Protein AF-A0A968MUR9-F1 (afdb_monomer)

Sequence (187 aa):
MKRVSLNRVNDVLLFFILFTILLYFGRGILTLFVFSGFLAMLMTPVSNKLEGWGLKRIPSTLLSVLLIIIILSLVMMLISIQIATLLEDLPNIQNRLEEFFTGIQAWIENLFGFSPEQQIIALKEQAKNTITSAGTYLTNMVKGLVTFIASFAMVLVLTFLFILHREKYENFLFCFIRTRNEKKPNW

pLDDT: mean 82.26, std 11.88, range [46.44, 95.06]

Nearest PDB structures (foldseek):
  6h2d-assembly1_P  TM=3.949E-01  e=2.364E+00  Aeromonas hydrophila subsp. hydrophila AL09-71
  6h2d-assembly1_S  TM=2.978E-01  e=2.364E+00  Aeromonas hydrophila subsp. hydrophila AL09-71
  5nnv-assembly4_D  TM=2.109E-01  e=9.296E+00  Bacillus subtilis subsp. subtilis str. 168

Mean predicted aligned error: 10.92 Å

Secondary structure (DSSP, 8-state):
-----HHHHHHHHHHHHHHHHHHHHHHHHHHHHHHHHHHHHHHHHHHHHHHTTT--HHHHHHHHHHHHHHHHHHHHHHHHHHHHHHHHHHHHHHHHHHHHHHHHHHHHHHHHSS--HHHHHHHHHHHHHHHHHHHHHHHHHHHHHHHHHHHHHHHHHHHHHHHHTHHHHHHHHHHHHHTTS------

Radius of gyration: 30.92 Å; Cα contacts (8 Å, |Δi|>4): 70; chains: 1; bounding box: 88×25×88 Å

Foldseek 3Di:
DPPDPVVVVVVVVVVVVVVVVVCVVCVLVVVLLVLLLVVLVVLLVQLVVQVVVVDDSLVSLVVSLVVVVVVVVVVLVVVVVVLVVVLVCLVVVLVVVVVVLVVVQVVCCVVPVDGPPPVSVVVNVVVVVVSVVVNVVSVVVVVVSVVVVVSVVSSSVSNSVCSVCVVVVVVVVCVVVVVVPPPDDDD

Structure (mmCIF, N/CA/C/O backbone):
data_AF-A0A968MUR9-F1
#
_entry.id   AF-A0A968MUR9-F1
#
loop_
_atom_site.group_PDB
_atom_site.id
_atom_site.type_symbol
_atom_site.label_atom_id
_atom_site.label_alt_id
_atom_site.label_comp_id
_atom_site.label_asym_id
_atom_site.label_entity_id
_atom_site.label_seq_id
_atom_site.pdbx_PDB_ins_code
_atom_site.Cartn_x
_atom_site.Cartn_y
_atom_site.Cartn_z
_atom_site.occupancy
_atom_site.B_iso_or_equiv
_atom_site.auth_seq_id
_atom_site.auth_comp_id
_atom_site.auth_asym_id
_atom_site.auth_atom_id
_atom_site.pdbx_PDB_model_num
ATOM 1 N N . MET A 1 1 ? -61.424 -3.023 1.129 1.00 46.44 1 MET A N 1
ATOM 2 C CA . MET A 1 1 ? -60.047 -3.064 0.581 1.00 46.44 1 MET A CA 1
ATOM 3 C C . MET A 1 1 ? -59.443 -1.664 0.676 1.00 46.44 1 MET A C 1
ATOM 5 O O . MET A 1 1 ? -59.927 -0.764 0.000 1.00 46.44 1 MET A O 1
ATOM 9 N N . LYS A 1 2 ? -58.480 -1.430 1.584 1.00 52.41 2 LYS A N 1
ATOM 10 C CA . LYS A 1 2 ? -57.821 -0.117 1.739 1.00 52.41 2 LYS A CA 1
ATOM 11 C C . LYS A 1 2 ? -56.997 0.156 0.478 1.00 52.41 2 LYS A C 1
ATOM 13 O O . LYS A 1 2 ? -56.001 -0.524 0.257 1.00 52.41 2 LYS A O 1
ATOM 18 N N . ARG A 1 3 ? -57.428 1.109 -0.356 1.00 56.06 3 ARG A N 1
ATOM 19 C CA . ARG A 1 3 ? -56.668 1.530 -1.540 1.00 56.06 3 ARG A CA 1
ATOM 20 C C . ARG A 1 3 ? -55.354 2.122 -1.046 1.00 56.06 3 ARG A C 1
ATOM 22 O O . ARG A 1 3 ? -55.358 3.133 -0.346 1.00 56.06 3 ARG A O 1
ATOM 29 N N . VAL A 1 4 ? -54.248 1.451 -1.337 1.00 64.94 4 VAL A N 1
ATOM 30 C CA . VAL A 1 4 ? -52.921 1.994 -1.061 1.00 64.94 4 VAL A CA 1
ATOM 31 C C . VAL A 1 4 ? -52.804 3.262 -1.905 1.00 64.94 4 VAL A C 1
ATOM 33 O O . VAL A 1 4 ? -52.908 3.206 -3.127 1.00 64.94 4 VAL A O 1
ATOM 36 N N . SER A 1 5 ? -52.709 4.422 -1.256 1.00 72.12 5 SER A N 1
ATOM 37 C CA . SER A 1 5 ? -52.553 5.707 -1.941 1.00 72.12 5 SER A CA 1
ATOM 38 C C . SER A 1 5 ? -51.261 5.668 -2.757 1.00 72.12 5 SER A C 1
ATOM 40 O O . SER A 1 5 ? -50.213 5.402 -2.164 1.00 72.12 5 SER A O 1
ATOM 42 N N . LEU A 1 6 ? -51.325 5.940 -4.068 1.00 74.44 6 LEU A N 1
ATOM 43 C CA . LEU A 1 6 ? -50.164 5.900 -4.974 1.00 74.44 6 LEU A CA 1
ATOM 44 C C . LEU A 1 6 ? -48.947 6.654 -4.413 1.00 74.44 6 LEU A C 1
ATOM 46 O O . LEU A 1 6 ? -47.825 6.176 -4.548 1.00 74.44 6 LEU A O 1
ATOM 50 N N . ASN A 1 7 ? -49.173 7.755 -3.693 1.00 82.69 7 ASN A N 1
ATOM 51 C CA . ASN A 1 7 ? -48.112 8.548 -3.071 1.00 82.69 7 ASN A CA 1
ATOM 52 C C . ASN A 1 7 ? -47.287 7.741 -2.055 1.00 82.69 7 ASN A C 1
ATOM 54 O O . ASN A 1 7 ? -46.070 7.787 -2.104 1.00 82.69 7 ASN A O 1
ATOM 58 N N . ARG A 1 8 ? -47.915 6.903 -1.214 1.00 81.38 8 ARG A N 1
ATOM 59 C CA . ARG A 1 8 ? -47.178 6.054 -0.254 1.00 81.38 8 ARG A CA 1
ATOM 60 C C . ARG A 1 8 ? -46.327 4.997 -0.945 1.00 81.38 8 ARG A C 1
ATOM 62 O O . ARG A 1 8 ? -45.263 4.658 -0.444 1.00 81.38 8 ARG A O 1
ATOM 69 N N . VAL A 1 9 ? -46.806 4.446 -2.062 1.00 86.19 9 VAL A N 1
ATOM 70 C CA . VAL A 1 9 ? -46.023 3.473 -2.839 1.00 86.19 9 VAL A CA 1
ATOM 71 C C . VAL A 1 9 ? -44.822 4.172 -3.465 1.00 86.19 9 VAL A C 1
ATOM 73 O O . VAL A 1 9 ? -43.715 3.652 -3.377 1.00 86.19 9 VAL A O 1
ATOM 76 N N . ASN A 1 10 ? -45.030 5.366 -4.024 1.00 89.62 10 ASN A N 1
ATOM 77 C CA . ASN A 1 10 ? -43.962 6.176 -4.596 1.00 89.62 10 ASN A CA 1
ATOM 78 C C . ASN A 1 10 ? -42.918 6.585 -3.545 1.00 89.62 10 ASN A C 1
ATOM 80 O O . ASN A 1 10 ? -41.730 6.440 -3.800 1.00 89.62 10 ASN A O 1
ATOM 84 N N . ASP A 1 11 ? -43.344 7.003 -2.350 1.00 89.12 11 ASP A N 1
ATOM 85 C CA . ASP A 1 11 ? -42.444 7.386 -1.254 1.00 89.12 11 ASP A CA 1
ATOM 86 C C . ASP A 1 11 ? -41.582 6.206 -0.780 1.00 89.12 11 ASP A C 1
ATOM 88 O O . ASP A 1 11 ? -40.384 6.362 -0.550 1.00 89.12 11 ASP A O 1
ATOM 92 N N . VAL A 1 12 ? -42.161 5.002 -0.681 1.00 92.38 12 VAL A N 1
ATOM 93 C CA . VAL A 1 12 ? -41.412 3.783 -0.326 1.00 92.38 12 VAL A CA 1
ATOM 94 C C . VAL A 1 12 ? -40.422 3.403 -1.430 1.00 92.38 12 VAL A C 1
ATOM 96 O O . VAL A 1 12 ? -39.288 3.025 -1.128 1.00 92.38 12 VAL A O 1
ATOM 99 N N . LEU A 1 13 ? -40.815 3.529 -2.702 1.00 89.88 13 LEU A N 1
ATOM 100 C CA . LEU A 1 13 ? -39.932 3.256 -3.838 1.00 89.88 13 LEU A CA 1
ATOM 101 C C . LEU A 1 13 ? -38.757 4.243 -3.876 1.00 89.88 13 LEU A C 1
ATOM 103 O O . LEU A 1 13 ? -37.605 3.830 -4.009 1.00 89.88 13 LEU A O 1
ATOM 107 N N . LEU A 1 14 ? -39.044 5.535 -3.693 1.00 92.62 14 LEU A N 1
ATOM 108 C CA . LEU A 1 14 ? -38.046 6.600 -3.613 1.00 92.62 14 LEU A CA 1
ATOM 109 C C . LEU A 1 14 ? -37.085 6.374 -2.451 1.00 92.62 14 LEU A C 1
ATOM 111 O O . LEU A 1 14 ? -35.875 6.463 -2.644 1.00 92.62 14 LEU A O 1
ATOM 115 N N . PHE A 1 15 ? -37.600 6.022 -1.272 1.00 94.31 15 PHE A N 1
ATOM 116 C CA . PHE A 1 15 ? -36.771 5.697 -0.117 1.00 94.31 15 PHE A CA 1
ATOM 117 C C . PHE A 1 15 ? -35.812 4.541 -0.417 1.00 94.31 15 PHE A C 1
ATOM 119 O O . PHE A 1 15 ? -34.622 4.639 -0.124 1.00 94.31 15 PHE A O 1
ATOM 126 N N . PHE A 1 16 ? -36.297 3.466 -1.042 1.00 94.69 16 PHE A N 1
ATOM 127 C CA . PHE A 1 16 ? -35.469 2.300 -1.350 1.00 94.69 16 PHE A CA 1
ATOM 128 C C . PHE A 1 16 ? -34.377 2.610 -2.386 1.00 94.69 16 PHE A C 1
ATOM 130 O O . PHE A 1 16 ? -33.231 2.177 -2.236 1.00 94.69 16 PHE A O 1
ATOM 137 N N . ILE A 1 17 ? -34.707 3.405 -3.408 1.00 95.06 17 ILE A N 1
ATOM 138 C CA . ILE A 1 17 ? -33.744 3.881 -4.411 1.00 95.06 17 ILE A CA 1
ATOM 139 C C . ILE A 1 17 ? -32.676 4.753 -3.745 1.00 95.06 17 ILE A C 1
ATOM 141 O O . ILE A 1 17 ? -31.484 4.507 -3.925 1.00 95.06 17 ILE A O 1
ATOM 145 N N . LEU A 1 18 ? -33.087 5.726 -2.926 1.00 93.19 18 LEU A N 1
ATOM 146 C CA . LEU A 1 18 ? -32.169 6.631 -2.234 1.00 93.19 18 LEU A CA 1
ATOM 147 C C . LEU A 1 18 ? -31.255 5.870 -1.265 1.00 93.19 18 LEU A C 1
ATOM 149 O O . LEU A 1 18 ? -30.051 6.114 -1.218 1.00 93.19 18 LEU A O 1
ATOM 153 N N . PHE A 1 19 ? -31.813 4.903 -0.537 1.00 93.56 19 PHE A N 1
ATOM 154 C CA . PHE A 1 19 ? -31.070 4.028 0.363 1.00 93.56 19 PHE A CA 1
ATOM 155 C C . PHE A 1 19 ? -30.040 3.174 -0.387 1.00 93.56 19 PHE A C 1
ATOM 157 O O . PHE A 1 19 ? -28.895 3.059 0.046 1.00 93.56 19 PHE A O 1
ATOM 164 N N . THR A 1 20 ? -30.409 2.627 -1.548 1.00 93.19 20 THR A N 1
ATOM 165 C CA . THR A 1 20 ? -29.490 1.845 -2.389 1.00 93.19 20 THR A CA 1
ATOM 166 C C . THR A 1 20 ? -28.353 2.711 -2.934 1.00 93.19 20 THR A C 1
ATOM 168 O O . THR A 1 20 ? -27.200 2.285 -2.918 1.00 93.19 20 THR A O 1
ATOM 171 N N . ILE A 1 21 ? -28.642 3.947 -3.357 1.00 94.38 21 ILE A N 1
ATOM 172 C CA . ILE A 1 21 ? -27.621 4.907 -3.805 1.00 94.38 21 ILE A CA 1
ATOM 173 C C . ILE A 1 21 ? -26.674 5.261 -2.650 1.00 94.38 21 ILE A C 1
ATOM 175 O O . ILE A 1 21 ? -25.456 5.226 -2.823 1.00 94.38 21 ILE A O 1
ATOM 179 N N . LEU A 1 22 ? -27.214 5.536 -1.458 1.00 92.88 22 LEU A N 1
ATOM 180 C CA . LEU A 1 22 ? -26.418 5.813 -0.262 1.00 92.88 22 LEU A CA 1
ATOM 181 C C . LEU A 1 22 ? -25.480 4.643 0.069 1.00 92.88 22 LEU A C 1
ATOM 183 O O . LEU A 1 22 ? -24.300 4.860 0.335 1.00 92.88 22 LEU A O 1
ATOM 187 N N . LEU A 1 23 ? -25.978 3.404 0.013 1.00 90.56 23 LEU A N 1
ATOM 188 C CA . LEU A 1 23 ? -25.167 2.204 0.228 1.00 90.56 23 LEU A CA 1
ATOM 189 C C . LEU A 1 23 ? -24.113 2.001 -0.862 1.00 90.56 23 LEU A C 1
ATOM 191 O O . LEU A 1 23 ? -22.999 1.579 -0.554 1.00 90.56 23 LEU A O 1
ATOM 195 N N . TYR A 1 24 ? -24.434 2.308 -2.119 1.00 91.94 24 TYR A N 1
ATOM 196 C CA . TYR A 1 24 ? -23.492 2.196 -3.229 1.00 91.94 24 TYR A CA 1
ATOM 197 C C . TYR A 1 24 ? -22.295 3.137 -3.043 1.00 91.94 24 TYR A C 1
ATOM 199 O O . TYR A 1 24 ? -21.149 2.693 -3.116 1.00 91.94 24 TYR A O 1
ATOM 207 N N . PHE A 1 25 ? -22.547 4.405 -2.702 1.00 90.94 25 PHE A N 1
ATOM 208 C CA . PHE A 1 25 ? -21.488 5.369 -2.380 1.00 90.94 25 PHE A CA 1
ATOM 209 C C . PHE A 1 25 ? -20.783 5.048 -1.051 1.00 90.94 25 PHE A C 1
ATOM 211 O O . PHE A 1 25 ? -19.568 5.197 -0.935 1.00 90.94 25 PHE A O 1
ATOM 218 N N . GLY A 1 26 ? -21.524 4.556 -0.055 1.00 87.94 26 GLY A N 1
ATOM 219 C CA . GLY A 1 26 ? -21.008 4.192 1.266 1.00 87.94 26 GLY A CA 1
ATOM 220 C C . GLY A 1 26 ? -20.262 2.856 1.324 1.00 87.94 26 GLY A C 1
ATOM 221 O O . GLY A 1 26 ? -19.662 2.542 2.354 1.00 87.94 26 GLY A O 1
ATOM 222 N N . ARG A 1 27 ? -20.255 2.064 0.242 1.00 89.88 27 ARG A N 1
ATOM 223 C CA . ARG A 1 27 ? -19.681 0.709 0.209 1.00 89.88 27 ARG A CA 1
ATOM 224 C C . ARG A 1 27 ? -18.230 0.664 0.685 1.00 89.88 27 ARG A C 1
ATOM 226 O O . ARG A 1 27 ? -17.858 -0.275 1.387 1.00 89.88 27 ARG A O 1
ATOM 233 N N . GLY A 1 28 ? -17.418 1.662 0.332 1.00 86.50 28 GLY A N 1
ATOM 234 C CA . GLY A 1 28 ? -16.018 1.737 0.761 1.00 86.50 28 GLY A CA 1
ATOM 235 C C . GLY A 1 28 ? -15.879 1.823 2.284 1.00 86.50 28 GLY A C 1
ATOM 236 O O . GLY A 1 28 ? -15.170 1.022 2.890 1.00 86.50 28 GLY A O 1
ATOM 237 N N . ILE A 1 29 ? -16.634 2.728 2.915 1.00 87.50 29 ILE A N 1
ATOM 238 C CA . ILE A 1 29 ? -16.643 2.913 4.375 1.00 87.50 29 ILE A CA 1
ATOM 239 C C . ILE A 1 29 ? -17.220 1.679 5.072 1.00 87.50 29 ILE A C 1
ATOM 241 O O . ILE A 1 29 ? -16.651 1.203 6.052 1.00 87.50 29 ILE A O 1
ATOM 245 N N . LEU A 1 30 ? -18.310 1.117 4.544 1.00 88.38 30 LEU A N 1
ATOM 246 C CA . LEU A 1 30 ? -18.916 -0.100 5.088 1.00 88.38 30 LEU A CA 1
ATOM 247 C C . LEU A 1 30 ? -17.945 -1.283 5.049 1.00 88.38 30 LEU A C 1
ATOM 249 O O . LEU A 1 30 ? 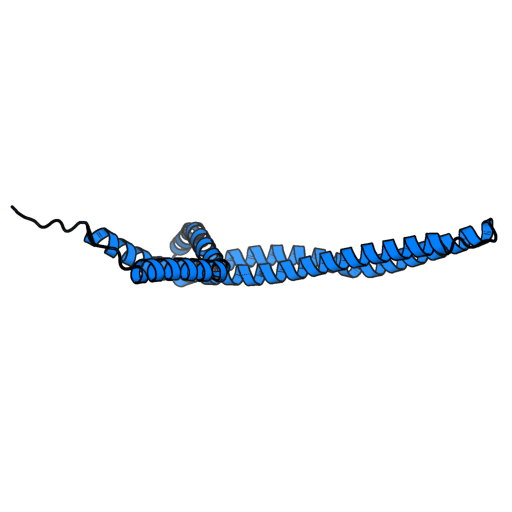-17.842 -2.023 6.023 1.00 88.38 30 LEU A O 1
ATOM 253 N N . THR A 1 31 ? -17.185 -1.427 3.961 1.00 89.38 31 THR A N 1
ATOM 254 C CA . THR A 1 31 ? -16.163 -2.475 3.837 1.00 89.38 31 THR A CA 1
ATOM 255 C C . THR A 1 31 ? -15.071 -2.299 4.894 1.00 89.38 31 THR A C 1
ATOM 257 O O . THR A 1 31 ? -14.734 -3.262 5.579 1.00 89.38 31 THR A O 1
ATOM 260 N N . LEU A 1 32 ? -14.572 -1.072 5.094 1.00 90.69 32 LEU A N 1
ATOM 261 C CA . LEU A 1 32 ? -13.586 -0.749 6.137 1.00 90.69 32 LEU A CA 1
ATOM 262 C C . LEU A 1 32 ? -14.108 -1.086 7.543 1.00 90.69 32 LEU A C 1
ATOM 264 O O . LEU A 1 32 ? -13.377 -1.656 8.354 1.00 90.69 32 LEU A O 1
ATOM 268 N N . PHE A 1 33 ? -15.377 -0.787 7.825 1.00 90.75 33 PHE A N 1
ATOM 269 C CA . PHE A 1 33 ? -16.028 -1.099 9.100 1.00 90.75 33 PHE A CA 1
ATOM 270 C C . PHE A 1 33 ? -16.143 -2.605 9.345 1.00 90.75 33 PHE A C 1
ATOM 272 O O . PHE A 1 33 ? -15.782 -3.089 10.415 1.00 90.75 33 PHE A O 1
ATOM 279 N N . VAL A 1 34 ? -16.610 -3.363 8.351 1.00 90.50 34 VAL A N 1
ATOM 280 C CA . VAL A 1 34 ? -16.754 -4.821 8.478 1.00 90.50 34 VAL A CA 1
ATOM 281 C C . VAL A 1 34 ? -15.386 -5.483 8.642 1.00 90.50 34 VAL A C 1
ATOM 283 O O . VAL A 1 34 ? -15.208 -6.333 9.514 1.00 90.50 34 VAL A O 1
ATOM 286 N N . PHE A 1 35 ? -14.401 -5.066 7.845 1.00 91.62 35 PHE A N 1
ATOM 287 C CA . PHE A 1 35 ? -13.063 -5.647 7.873 1.00 91.62 35 PHE A CA 1
ATOM 288 C C . PHE A 1 35 ? -12.317 -5.330 9.176 1.00 91.62 35 PHE A C 1
ATOM 290 O O . PHE A 1 35 ? -11.697 -6.216 9.759 1.00 91.62 35 PHE A O 1
ATOM 297 N N . SER A 1 36 ? -12.426 -4.098 9.680 1.00 91.38 36 SER A N 1
ATOM 298 C CA . SER A 1 36 ? -11.859 -3.728 10.986 1.00 91.38 36 SER A CA 1
ATOM 299 C C . SER A 1 36 ? -12.545 -4.439 12.150 1.00 91.38 36 SER A C 1
ATOM 301 O O . SER A 1 36 ? -11.862 -4.864 13.076 1.00 91.38 36 SER A O 1
ATOM 303 N N . GLY A 1 37 ? -13.863 -4.653 12.096 1.00 87.88 37 GLY A N 1
ATOM 304 C CA . GLY A 1 37 ? -14.572 -5.468 13.085 1.00 87.88 37 GLY A CA 1
ATOM 305 C C . GLY A 1 37 ? -14.088 -6.923 13.101 1.00 87.88 37 GLY A C 1
ATOM 306 O O . GLY A 1 37 ? -13.821 -7.479 14.166 1.00 87.88 37 GLY A O 1
ATOM 307 N N . PHE A 1 38 ? -13.897 -7.525 11.924 1.00 90.12 38 PHE A N 1
ATOM 308 C CA . PHE A 1 38 ? -13.340 -8.875 11.804 1.00 90.12 38 PHE A CA 1
ATOM 309 C C . PHE A 1 38 ? -11.902 -8.952 12.336 1.00 90.12 38 PHE A C 1
ATOM 311 O O . PHE A 1 38 ? -11.567 -9.843 13.119 1.00 90.12 38 PHE A O 1
ATOM 318 N N . LEU A 1 39 ? -11.061 -7.977 11.978 1.00 88.94 39 LEU A N 1
ATOM 319 C CA . LEU A 1 39 ? -9.689 -7.892 12.471 1.00 88.94 39 LEU A CA 1
ATOM 320 C C . LEU A 1 39 ? -9.645 -7.680 13.992 1.00 88.94 39 LEU A C 1
ATOM 322 O O . LEU A 1 39 ? -8.821 -8.286 14.670 1.00 88.94 39 LEU A O 1
ATOM 326 N N . ALA A 1 40 ? -10.565 -6.889 14.548 1.00 87.19 40 ALA A N 1
ATOM 327 C CA . ALA A 1 40 ? -10.697 -6.684 15.988 1.00 87.19 40 ALA A CA 1
ATOM 328 C C . ALA A 1 40 ? -11.046 -7.986 16.716 1.00 87.19 40 ALA A C 1
ATOM 330 O O . ALA A 1 40 ? -10.444 -8.288 17.747 1.00 87.19 40 ALA A O 1
ATOM 331 N N . MET A 1 41 ? -11.959 -8.795 16.168 1.00 84.94 41 MET A N 1
ATOM 332 C CA . MET A 1 41 ? -12.259 -10.123 16.717 1.00 84.94 41 MET A CA 1
ATOM 333 C C . MET A 1 41 ? -11.027 -11.034 16.697 1.00 84.94 41 MET A C 1
ATOM 335 O O . MET A 1 41 ? -10.752 -11.701 17.693 1.00 84.94 41 MET A O 1
ATOM 339 N N . LEU A 1 42 ? -10.246 -11.013 15.612 1.00 86.44 42 LEU A N 1
ATOM 340 C CA . LEU A 1 42 ? -9.008 -11.790 15.499 1.00 86.44 42 LEU A CA 1
ATOM 341 C C . LEU A 1 42 ? -7.917 -11.319 16.478 1.00 86.44 42 LEU A C 1
ATOM 343 O O . LEU A 1 42 ? -7.166 -12.135 17.008 1.00 86.44 42 LEU A O 1
ATOM 347 N N . MET A 1 43 ? -7.842 -10.014 16.744 1.00 83.12 43 MET A N 1
ATOM 348 C CA . MET A 1 43 ? -6.848 -9.407 17.639 1.00 83.12 43 MET A CA 1
ATOM 34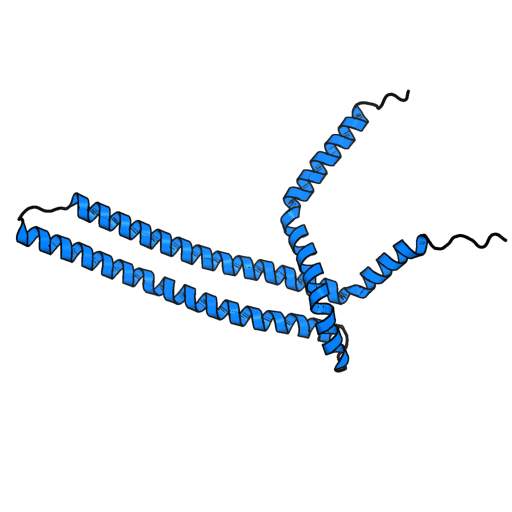9 C C . MET A 1 43 ? -7.252 -9.430 19.116 1.00 83.12 43 MET A C 1
ATOM 351 O O . MET A 1 43 ? -6.395 -9.339 19.991 1.00 83.12 43 MET A O 1
ATOM 355 N N . THR A 1 44 ? -8.536 -9.609 19.422 1.00 80.94 44 THR A N 1
ATOM 356 C CA . THR A 1 44 ? -9.048 -9.739 20.793 1.00 80.94 44 THR A CA 1
ATOM 357 C C . THR A 1 44 ? -8.295 -10.789 21.632 1.00 80.94 44 THR A C 1
ATOM 359 O O . THR A 1 44 ? -7.866 -10.448 22.735 1.00 80.94 44 THR A O 1
ATOM 362 N N . PRO A 1 45 ? -8.059 -12.039 21.174 1.00 78.12 45 PRO A N 1
ATOM 363 C CA . PRO A 1 45 ? -7.280 -13.008 21.952 1.00 78.12 45 PRO A CA 1
ATOM 364 C C . PRO A 1 45 ? -5.820 -12.582 22.164 1.00 78.12 45 PRO A C 1
ATOM 366 O O . PRO A 1 45 ? -5.238 -12.919 23.194 1.00 78.12 45 PRO A O 1
ATOM 369 N N . VAL A 1 46 ? -5.230 -11.833 21.226 1.00 78.00 46 VAL A N 1
ATOM 370 C CA . VAL A 1 46 ? -3.863 -11.299 21.343 1.00 78.00 46 VAL A CA 1
ATOM 371 C C . VAL A 1 46 ? -3.812 -10.216 22.423 1.00 78.00 46 VAL A C 1
ATOM 373 O O . VAL A 1 46 ? -2.973 -10.293 23.319 1.00 78.00 46 VAL A O 1
ATOM 376 N N . SER A 1 47 ? -4.771 -9.283 22.410 1.00 76.94 47 SER A N 1
ATOM 377 C CA . SER A 1 47 ? -4.901 -8.250 23.446 1.00 76.94 47 SER A CA 1
ATOM 378 C C . SER A 1 47 ? -5.139 -8.859 24.827 1.00 76.94 47 SER A C 1
ATOM 380 O O . SER A 1 47 ? -4.481 -8.470 25.785 1.00 76.94 47 SER A O 1
ATOM 382 N N . ASN A 1 48 ? -5.996 -9.879 24.935 1.00 75.69 48 ASN A N 1
ATOM 383 C CA . ASN A 1 48 ? -6.258 -10.558 26.208 1.00 75.69 48 ASN A CA 1
ATOM 384 C C . ASN A 1 48 ? -5.015 -11.281 26.757 1.00 75.69 48 ASN A C 1
ATOM 386 O O . ASN A 1 48 ? -4.792 -11.288 27.966 1.00 75.69 48 ASN A O 1
ATOM 390 N N . LYS A 1 49 ? -4.178 -11.875 25.891 1.00 76.25 49 LYS A N 1
ATOM 391 C CA . LYS A 1 49 ? -2.894 -12.464 26.316 1.00 76.25 49 LYS A CA 1
ATOM 392 C C . LYS A 1 49 ? -1.935 -11.405 26.862 1.00 76.25 49 LYS A C 1
ATOM 394 O O . LYS A 1 49 ? -1.258 -11.666 27.850 1.00 76.25 49 LYS A O 1
ATOM 399 N N . LEU A 1 50 ? -1.911 -10.220 26.251 1.00 73.50 50 LEU A N 1
ATOM 400 C CA . LEU A 1 50 ? -1.117 -9.076 26.711 1.00 73.50 50 LEU A CA 1
ATOM 401 C C . LEU A 1 50 ? -1.661 -8.467 28.015 1.00 73.50 50 LEU A C 1
ATOM 403 O O . LEU A 1 50 ? -0.879 -8.081 28.879 1.00 73.50 50 LEU A O 1
ATOM 407 N N . GLU A 1 51 ? -2.982 -8.444 28.211 1.00 74.62 51 GLU A N 1
ATOM 408 C CA . GLU A 1 51 ? -3.607 -8.085 29.496 1.00 74.62 51 GLU A CA 1
ATOM 409 C C . GLU A 1 51 ? -3.233 -9.070 30.609 1.00 74.62 51 GLU A C 1
ATOM 411 O O . GLU A 1 51 ? -2.985 -8.658 31.742 1.00 74.62 51 GLU A O 1
ATOM 416 N N . GLY A 1 52 ? -3.092 -10.358 30.277 1.00 66.75 52 GLY A N 1
ATOM 417 C CA . GLY A 1 52 ? -2.602 -11.389 31.195 1.00 66.75 52 GLY A CA 1
ATOM 418 C C . GLY A 1 52 ? -1.185 -11.144 31.735 1.00 66.75 52 GLY A C 1
ATOM 419 O O . GLY A 1 52 ? -0.819 -11.724 32.753 1.00 66.75 52 GLY A O 1
ATOM 420 N N . TRP A 1 53 ? -0.401 -10.262 31.108 1.00 70.06 53 TRP A N 1
ATOM 421 C CA . TRP A 1 53 ? 0.915 -9.826 31.598 1.00 70.06 53 TRP A CA 1
ATOM 422 C C . TRP A 1 53 ? 0.855 -8.610 32.541 1.00 70.06 53 TRP A C 1
ATOM 424 O O . TRP A 1 53 ? 1.891 -8.044 32.882 1.00 70.06 53 TRP A O 1
ATOM 434 N N . GLY A 1 54 ? -0.339 -8.212 32.997 1.00 66.56 54 GLY A N 1
ATOM 435 C CA . GLY A 1 54 ? -0.528 -7.163 34.010 1.00 66.56 54 GLY A CA 1
ATOM 436 C C . GLY A 1 54 ? -0.720 -5.751 33.448 1.00 66.56 54 GLY A C 1
ATOM 437 O O . GLY A 1 54 ? -0.746 -4.778 34.203 1.00 66.56 54 GLY A O 1
ATOM 438 N N . LEU A 1 55 ? -0.874 -5.615 32.128 1.00 65.06 55 LEU A N 1
ATOM 439 C CA . LEU A 1 55 ? -1.143 -4.340 31.463 1.00 65.06 55 LEU A CA 1
ATOM 440 C C . LEU A 1 55 ? -2.639 -3.989 31.518 1.00 65.06 55 LEU A C 1
ATOM 442 O O . LEU A 1 55 ? -3.510 -4.831 31.298 1.00 65.06 55 LEU A O 1
ATOM 446 N N . LYS A 1 56 ? -2.948 -2.709 31.774 1.00 70.75 56 LYS A N 1
ATOM 447 C CA . LYS A 1 56 ? -4.315 -2.170 31.658 1.00 70.75 56 LYS A CA 1
ATOM 448 C C . LYS A 1 56 ? -4.807 -2.310 30.202 1.00 70.75 56 LYS A C 1
ATOM 450 O O . LYS A 1 56 ? -4.014 -2.272 29.269 1.00 70.75 56 LYS A O 1
ATOM 455 N N . ARG A 1 57 ? -6.122 -2.388 29.986 1.00 69.12 57 ARG A N 1
ATOM 456 C CA . ARG A 1 57 ? -6.744 -2.594 28.656 1.00 69.12 57 ARG A CA 1
ATOM 457 C C . ARG A 1 57 ? -6.230 -1.702 27.520 1.00 69.12 57 ARG A C 1
ATOM 459 O O . ARG A 1 57 ? -6.012 -2.172 26.406 1.00 69.12 57 ARG A O 1
ATOM 466 N N . ILE A 1 58 ? -6.041 -0.410 27.796 1.00 73.44 58 ILE A N 1
ATOM 467 C CA . ILE A 1 58 ? -5.627 0.582 26.790 1.00 73.44 58 ILE A CA 1
ATOM 468 C C . ILE A 1 58 ? -4.215 0.279 26.250 1.00 73.44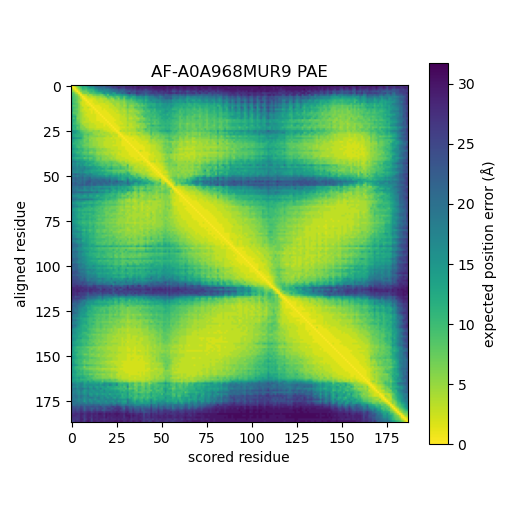 58 ILE A C 1
ATOM 470 O O . ILE A 1 58 ? -4.084 0.121 25.033 1.00 73.44 58 ILE A O 1
ATOM 474 N N . PRO A 1 59 ? -3.164 0.151 27.091 1.00 75.12 59 PRO A N 1
ATOM 475 C CA . PRO A 1 59 ? -1.831 -0.180 26.593 1.00 75.12 59 PRO A CA 1
ATOM 476 C C . PRO A 1 59 ? -1.740 -1.575 25.962 1.00 75.12 59 PRO A C 1
ATOM 478 O O . PRO A 1 59 ? -1.031 -1.711 24.971 1.00 75.12 59 PRO A O 1
ATOM 481 N N . SER A 1 60 ? -2.481 -2.584 26.439 1.00 77.81 60 SER A N 1
ATOM 482 C CA . SER A 1 60 ? -2.493 -3.924 25.814 1.00 77.81 60 SER A CA 1
ATOM 483 C C . SER A 1 60 ? -3.042 -3.906 24.385 1.00 77.81 60 SER A C 1
ATOM 485 O O . SER A 1 60 ? -2.464 -4.505 23.472 1.00 77.81 60 SER A O 1
ATOM 487 N N . THR A 1 61 ? -4.128 -3.158 24.174 1.00 77.69 61 THR A N 1
ATOM 488 C CA . THR A 1 61 ? -4.730 -2.973 22.847 1.00 77.69 61 THR A CA 1
ATOM 489 C C . THR A 1 61 ? -3.779 -2.211 21.925 1.00 77.69 61 THR A C 1
ATOM 491 O O . THR A 1 61 ? -3.569 -2.609 20.779 1.00 77.69 61 THR A O 1
ATOM 494 N N . LEU A 1 62 ? -3.158 -1.140 22.431 1.00 81.69 62 LEU A N 1
ATOM 495 C CA . LEU A 1 62 ? -2.211 -0.337 21.662 1.00 81.69 62 LEU A CA 1
ATOM 496 C C . LEU A 1 62 ? -0.981 -1.155 21.250 1.00 81.69 62 LEU A C 1
ATOM 498 O O . LEU A 1 62 ? -0.571 -1.080 20.097 1.00 81.69 62 LEU A O 1
ATOM 502 N N . LEU A 1 63 ? -0.432 -1.972 22.154 1.00 83.56 63 LEU A N 1
ATOM 503 C CA . LEU A 1 63 ? 0.723 -2.825 21.865 1.00 83.56 63 LEU A CA 1
ATOM 504 C C . LEU A 1 63 ? 0.395 -3.895 20.812 1.00 83.56 63 LEU A C 1
ATOM 506 O O . LEU A 1 63 ? 1.205 -4.155 19.925 1.00 83.56 63 LEU A O 1
ATOM 510 N N . SER A 1 64 ? -0.811 -4.473 20.875 1.00 83.31 64 SER A N 1
ATOM 511 C CA . SER A 1 64 ? -1.293 -5.448 19.884 1.00 83.31 64 SER A CA 1
ATOM 512 C C . SER A 1 64 ? -1.367 -4.836 18.482 1.00 83.31 64 SER A C 1
ATOM 514 O O . SER A 1 64 ? -0.909 -5.432 17.508 1.00 83.31 64 SER A O 1
ATOM 516 N N . VAL A 1 65 ? -1.907 -3.618 18.379 1.00 86.31 65 VAL A N 1
ATOM 517 C CA . VAL A 1 65 ? -1.982 -2.872 17.114 1.00 86.31 65 VAL A CA 1
ATOM 518 C C . VAL A 1 65 ? -0.590 -2.421 16.660 1.00 86.31 65 VAL A C 1
ATOM 520 O O . VAL A 1 65 ? -0.279 -2.483 15.476 1.00 86.31 65 VAL A O 1
ATOM 523 N N . LEU A 1 66 ? 0.295 -2.025 17.573 1.00 87.69 66 LEU A N 1
ATOM 524 C CA . LEU A 1 66 ? 1.668 -1.652 17.229 1.00 87.69 66 LEU A CA 1
ATOM 525 C C . LEU A 1 66 ? 2.436 -2.827 16.605 1.00 87.69 66 LEU A C 1
ATOM 527 O O . LEU A 1 66 ? 3.147 -2.653 15.618 1.00 87.69 66 LEU A O 1
ATOM 531 N N . LEU A 1 67 ? 2.257 -4.032 17.146 1.00 87.81 67 LEU A N 1
ATOM 532 C CA . LEU A 1 67 ? 2.913 -5.238 16.649 1.00 87.81 67 LEU A CA 1
ATOM 533 C C . LEU A 1 67 ? 2.547 -5.525 15.185 1.00 87.81 67 LEU A C 1
ATOM 535 O O . LEU A 1 67 ? 3.433 -5.818 14.382 1.00 87.81 67 LEU A O 1
ATOM 539 N N . ILE A 1 68 ? 1.273 -5.374 14.803 1.00 87.88 68 ILE A N 1
ATOM 540 C CA . ILE A 1 68 ? 0.860 -5.579 13.406 1.00 87.88 68 ILE A CA 1
ATOM 541 C C . ILE A 1 68 ? 1.404 -4.487 12.479 1.00 87.88 68 ILE A C 1
ATOM 543 O O . ILE A 1 68 ? 1.784 -4.784 11.349 1.00 87.88 68 ILE A O 1
ATOM 547 N N . ILE A 1 69 ? 1.498 -3.242 12.964 1.00 90.44 69 ILE A N 1
ATOM 548 C CA . ILE A 1 69 ? 2.094 -2.127 12.215 1.00 90.44 69 ILE A CA 1
ATOM 549 C C . ILE A 1 69 ? 3.562 -2.417 11.917 1.00 90.44 69 ILE A C 1
ATOM 551 O O . ILE A 1 69 ? 3.997 -2.222 10.787 1.00 90.44 69 ILE A O 1
ATOM 555 N N . ILE A 1 70 ? 4.318 -2.902 12.904 1.00 91.50 70 ILE A N 1
ATOM 556 C CA . ILE A 1 70 ? 5.742 -3.212 12.739 1.00 91.50 70 ILE A CA 1
ATOM 557 C C . ILE A 1 70 ? 5.932 -4.317 11.697 1.00 91.50 70 ILE A C 1
ATOM 559 O O . ILE A 1 70 ? 6.718 -4.146 10.765 1.00 91.50 70 ILE A O 1
ATOM 563 N N . ILE A 1 71 ? 5.186 -5.420 11.821 1.00 90.81 71 ILE A N 1
ATOM 564 C CA . ILE A 1 71 ? 5.265 -6.544 10.876 1.00 90.81 71 ILE A CA 1
ATOM 565 C C . ILE A 1 71 ? 4.921 -6.075 9.461 1.00 90.81 71 ILE A C 1
ATOM 567 O O . ILE A 1 71 ? 5.653 -6.369 8.517 1.00 90.81 71 ILE A O 1
ATOM 571 N N . LEU A 1 72 ? 3.835 -5.316 9.306 1.00 90.75 72 LEU A N 1
ATOM 572 C CA . LEU A 1 72 ? 3.424 -4.820 8.000 1.00 90.75 72 LEU A CA 1
ATOM 573 C C . LEU A 1 72 ? 4.447 -3.842 7.418 1.00 90.75 72 LEU A C 1
ATOM 575 O O . LEU A 1 72 ? 4.788 -3.953 6.246 1.00 90.75 72 LEU A O 1
ATOM 579 N N . SER A 1 73 ? 4.950 -2.905 8.221 1.00 91.56 73 SER A N 1
ATOM 580 C CA . SER A 1 73 ? 5.939 -1.918 7.785 1.00 91.56 73 SER A CA 1
ATOM 581 C C . SER A 1 73 ? 7.202 -2.598 7.259 1.00 91.56 73 SER A C 1
ATOM 583 O O . SER A 1 73 ? 7.689 -2.237 6.190 1.00 91.56 73 SER A O 1
ATOM 585 N N . LEU A 1 74 ? 7.673 -3.650 7.939 1.00 94.25 74 LEU A N 1
ATOM 586 C CA . LEU A 1 74 ? 8.819 -4.438 7.489 1.00 94.25 74 LEU A CA 1
ATOM 587 C C . LEU A 1 74 ? 8.569 -5.055 6.104 1.00 94.25 74 LEU A C 1
ATOM 589 O O . LEU A 1 74 ? 9.391 -4.905 5.204 1.00 94.25 74 LEU A O 1
ATOM 593 N N . VAL A 1 75 ? 7.416 -5.702 5.912 1.00 93.38 75 VAL A N 1
ATOM 594 C CA . VAL A 1 75 ? 7.045 -6.312 4.625 1.00 93.38 75 VAL A CA 1
ATOM 595 C C . VAL A 1 75 ? 6.928 -5.252 3.528 1.00 93.38 75 VAL A C 1
ATOM 597 O O . VAL A 1 75 ? 7.480 -5.416 2.442 1.00 93.38 75 VAL A O 1
ATOM 600 N N . MET A 1 76 ? 6.258 -4.138 3.815 1.00 91.31 76 MET A N 1
ATOM 601 C CA . MET A 1 76 ? 6.064 -3.048 2.858 1.00 91.31 76 MET A CA 1
ATOM 602 C C . MET A 1 76 ? 7.382 -2.377 2.475 1.00 91.31 76 MET A C 1
ATOM 604 O O . MET A 1 76 ? 7.558 -2.008 1.315 1.00 91.31 76 MET A O 1
ATOM 608 N N . MET A 1 77 ? 8.319 -2.251 3.416 1.00 91.75 77 MET A N 1
ATOM 609 C CA . MET A 1 77 ? 9.656 -1.728 3.153 1.00 91.75 77 MET A CA 1
ATOM 610 C C . MET A 1 77 ? 10.417 -2.632 2.180 1.00 91.75 77 MET A C 1
ATOM 612 O O . MET A 1 77 ? 10.959 -2.133 1.197 1.00 91.75 77 MET A O 1
ATOM 616 N N . LEU A 1 78 ? 10.403 -3.952 2.400 1.00 94.19 78 LEU A N 1
ATOM 617 C CA . LEU A 1 78 ? 11.056 -4.912 1.502 1.00 94.19 78 LEU A CA 1
ATOM 618 C C . LEU A 1 78 ? 10.498 -4.827 0.076 1.00 94.19 78 LEU A C 1
ATOM 620 O O . LEU A 1 78 ? 11.267 -4.757 -0.880 1.00 94.19 78 LEU A O 1
ATOM 624 N N . ILE A 1 79 ? 9.171 -4.763 -0.062 1.00 92.38 79 ILE A N 1
ATOM 625 C CA . ILE A 1 79 ? 8.516 -4.632 -1.371 1.00 92.38 79 ILE A CA 1
ATOM 626 C C . ILE A 1 79 ? 8.865 -3.286 -2.021 1.00 92.38 79 ILE A C 1
ATOM 628 O O . ILE A 1 79 ? 9.154 -3.226 -3.214 1.00 92.38 79 ILE A O 1
ATOM 632 N N . SER A 1 80 ? 8.869 -2.197 -1.250 1.00 90.94 80 SER A N 1
ATOM 633 C CA . SER A 1 80 ? 9.174 -0.861 -1.776 1.00 90.94 80 SER A CA 1
ATOM 634 C C . SER A 1 80 ? 10.603 -0.779 -2.315 1.00 90.94 80 SER A C 1
ATOM 636 O O . SER A 1 80 ? 10.809 -0.230 -3.393 1.00 90.94 80 SER A O 1
ATOM 638 N N . ILE A 1 81 ? 11.573 -1.379 -1.616 1.00 91.81 81 ILE A N 1
ATOM 639 C CA . ILE A 1 81 ? 12.970 -1.460 -2.071 1.00 91.81 81 ILE A CA 1
ATOM 640 C C . ILE A 1 81 ? 13.072 -2.263 -3.377 1.00 91.81 81 ILE A C 1
ATOM 642 O O . ILE A 1 81 ? 13.771 -1.855 -4.305 1.00 91.81 81 ILE A O 1
ATOM 646 N N . GLN A 1 82 ? 12.343 -3.376 -3.491 1.00 91.69 82 GLN A N 1
ATOM 647 C CA . GLN A 1 82 ? 12.314 -4.182 -4.717 1.00 91.69 82 GLN A CA 1
ATOM 648 C C . GLN A 1 82 ? 11.747 -3.399 -5.907 1.00 91.69 82 GLN A C 1
ATOM 650 O O . GLN A 1 82 ? 12.282 -3.475 -7.004 1.00 91.69 82 GLN A O 1
ATOM 655 N N . ILE A 1 83 ? 10.688 -2.613 -5.710 1.00 91.38 83 ILE A N 1
ATOM 656 C CA . ILE A 1 83 ? 10.118 -1.813 -6.803 1.00 91.38 83 ILE A CA 1
ATOM 657 C C . ILE A 1 83 ? 11.035 -0.638 -7.164 1.00 91.38 83 ILE A C 1
ATOM 659 O O . ILE A 1 83 ? 11.195 -0.339 -8.345 1.00 91.38 83 ILE A O 1
ATOM 663 N N . ALA A 1 84 ? 11.644 0.016 -6.170 1.00 90.69 84 ALA A N 1
ATOM 664 C CA . ALA A 1 84 ? 12.547 1.143 -6.392 1.00 90.69 84 ALA A CA 1
ATOM 665 C C . ALA A 1 84 ? 13.773 0.738 -7.222 1.00 90.69 84 ALA A C 1
ATOM 667 O O . ALA A 1 84 ? 14.070 1.387 -8.219 1.00 90.69 84 ALA A O 1
ATOM 668 N N . THR A 1 85 ? 14.414 -0.381 -6.874 1.00 91.06 85 THR A N 1
ATOM 669 C CA . THR A 1 85 ? 15.554 -0.921 -7.638 1.00 91.06 85 THR A CA 1
ATOM 670 C C . THR A 1 85 ? 15.177 -1.231 -9.090 1.00 91.06 85 THR A C 1
ATOM 672 O O . THR A 1 85 ? 15.883 -0.832 -10.010 1.00 91.06 85 THR A O 1
ATOM 675 N N . LEU A 1 86 ? 14.005 -1.831 -9.327 1.00 90.69 86 LEU A N 1
ATOM 676 C CA . LEU A 1 86 ? 13.511 -2.072 -10.687 1.00 90.69 86 LEU A CA 1
ATOM 677 C C . LEU A 1 86 ? 13.239 -0.775 -11.468 1.00 90.69 86 LEU A C 1
ATOM 679 O O . LEU A 1 86 ? 13.498 -0.722 -12.668 1.00 90.69 86 LEU A O 1
ATOM 683 N N . LEU A 1 87 ? 12.714 0.265 -10.812 1.00 89.19 87 LEU A N 1
ATOM 684 C CA . LEU A 1 87 ? 12.477 1.572 -11.435 1.00 89.19 87 LEU A CA 1
ATOM 685 C C . LEU A 1 87 ? 13.786 2.282 -11.807 1.00 89.19 87 LEU A C 1
ATOM 687 O O . LEU A 1 87 ? 13.841 2.919 -12.857 1.00 89.19 87 LEU A O 1
ATOM 691 N N . GLU A 1 88 ? 14.821 2.166 -10.976 1.00 90.38 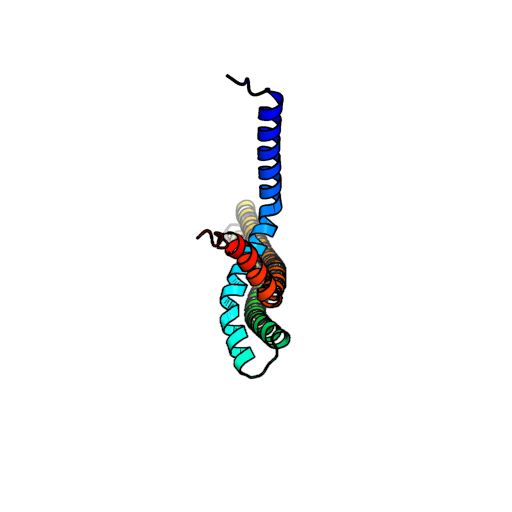88 GLU A N 1
ATOM 692 C CA . GLU A 1 88 ? 16.153 2.730 -11.234 1.00 90.38 88 GLU A CA 1
ATOM 693 C C . GLU A 1 88 ? 16.880 2.027 -12.391 1.00 90.38 88 GLU A C 1
ATOM 695 O O . GLU A 1 88 ? 17.608 2.673 -13.146 1.00 90.38 88 GLU A O 1
ATOM 700 N N . ASP A 1 89 ? 16.639 0.728 -12.587 1.00 90.62 89 ASP A N 1
ATOM 701 C CA . ASP A 1 89 ? 17.247 -0.049 -13.671 1.00 90.62 89 ASP A CA 1
ATOM 702 C C . ASP A 1 89 ? 16.545 0.133 -15.029 1.00 90.62 89 ASP A C 1
ATOM 704 O O . ASP A 1 89 ? 17.163 -0.076 -16.080 1.00 90.62 89 ASP A O 1
ATOM 708 N N . LEU A 1 90 ? 15.277 0.564 -15.051 1.00 89.44 90 LEU A N 1
ATOM 709 C CA . LEU A 1 90 ? 14.518 0.757 -16.296 1.00 89.44 90 LEU A CA 1
ATOM 710 C C . LEU A 1 90 ? 15.192 1.716 -17.302 1.00 89.44 90 LEU A C 1
ATOM 712 O O . LEU A 1 90 ? 15.300 1.341 -18.473 1.00 89.44 90 LEU A O 1
ATOM 716 N N . PRO A 1 91 ? 15.677 2.913 -16.910 1.00 88.44 91 PRO A N 1
ATOM 717 C CA . PRO A 1 91 ? 16.405 3.806 -17.813 1.00 88.44 91 PRO A CA 1
ATOM 718 C C . PRO A 1 91 ? 17.670 3.167 -18.396 1.00 88.44 91 PRO A C 1
ATOM 720 O O . PRO A 1 91 ? 17.959 3.331 -19.580 1.00 88.44 91 PRO A O 1
ATOM 723 N N . ASN A 1 92 ? 18.409 2.397 -17.591 1.00 90.94 92 ASN A N 1
ATOM 724 C CA . ASN A 1 92 ? 19.608 1.698 -18.055 1.00 90.94 92 ASN A CA 1
ATOM 725 C C . ASN A 1 92 ? 19.268 0.628 -19.099 1.00 90.94 92 ASN A C 1
ATOM 727 O O . ASN A 1 92 ? 19.980 0.487 -20.093 1.00 90.94 92 ASN A O 1
ATOM 731 N N . ILE A 1 93 ? 18.166 -0.100 -18.904 1.00 88.19 93 ILE A N 1
ATOM 732 C CA . ILE A 1 93 ? 17.653 -1.066 -19.883 1.00 88.19 93 ILE A CA 1
ATOM 733 C C . ILE A 1 93 ? 17.244 -0.353 -21.175 1.00 88.19 93 ILE A C 1
ATOM 735 O O . ILE A 1 93 ? 17.576 -0.833 -22.260 1.00 88.19 93 ILE A O 1
ATOM 739 N N . GLN A 1 94 ? 16.583 0.806 -21.075 1.00 88.81 94 GLN A N 1
ATOM 740 C CA . GLN A 1 94 ? 16.225 1.611 -22.241 1.00 88.81 94 GLN A CA 1
ATOM 741 C C . GLN A 1 94 ? 17.468 2.025 -23.032 1.00 88.81 94 GLN A C 1
ATOM 743 O O . GLN A 1 94 ? 17.530 1.748 -24.225 1.00 88.81 94 GLN A O 1
ATOM 748 N N . ASN A 1 95 ? 18.475 2.607 -22.379 1.00 89.94 95 ASN A N 1
ATOM 749 C CA . ASN A 1 95 ? 19.701 3.052 -23.046 1.00 89.94 95 ASN A CA 1
ATOM 750 C C . ASN A 1 95 ? 20.424 1.895 -23.752 1.00 89.94 95 ASN A C 1
ATOM 752 O O . ASN A 1 95 ? 20.778 2.014 -24.922 1.00 89.94 95 ASN A O 1
ATOM 756 N N . ARG A 1 96 ? 20.565 0.741 -23.084 1.00 89.94 96 ARG A N 1
ATOM 757 C CA . ARG A 1 96 ? 21.188 -0.456 -23.678 1.00 89.94 96 ARG A CA 1
ATOM 758 C C . ARG A 1 96 ? 20.410 -0.987 -24.879 1.00 89.94 96 ARG A C 1
ATOM 760 O O . ARG A 1 96 ? 21.014 -1.444 -25.845 1.00 89.94 96 ARG A O 1
ATOM 767 N N . LEU A 1 97 ? 19.078 -0.940 -24.831 1.00 88.38 97 LEU A N 1
ATOM 768 C CA . LEU A 1 97 ? 18.243 -1.319 -25.968 1.00 88.38 97 LEU A CA 1
ATOM 769 C C . LEU A 1 97 ? 18.405 -0.335 -27.126 1.00 88.38 97 LEU A C 1
ATOM 771 O O . LEU A 1 97 ? 18.511 -0.768 -28.270 1.00 88.38 97 LEU A O 1
ATOM 775 N N . GLU A 1 98 ? 18.473 0.968 -26.851 1.00 87.81 98 GLU A N 1
ATOM 776 C CA . GLU A 1 98 ? 18.721 1.971 -27.886 1.00 87.81 98 GLU A CA 1
ATOM 777 C C . GLU A 1 98 ? 20.083 1.777 -28.566 1.00 87.81 98 GLU A C 1
ATOM 779 O O . GLU A 1 98 ? 20.133 1.793 -29.795 1.00 87.81 98 GLU A O 1
ATOM 784 N N . GLU A 1 99 ? 21.147 1.515 -27.801 1.00 89.25 99 GLU A N 1
ATOM 785 C CA . GLU A 1 99 ? 22.485 1.180 -28.319 1.00 89.25 99 GLU A CA 1
ATOM 786 C C . GLU A 1 99 ? 22.499 -0.126 -29.129 1.00 89.25 99 GLU A C 1
ATOM 788 O O . GLU A 1 99 ? 23.176 -0.237 -30.151 1.00 89.25 99 GLU A O 1
ATOM 793 N N . PHE A 1 100 ? 21.731 -1.130 -28.704 1.00 87.94 100 PHE A N 1
ATOM 794 C CA . PHE A 1 100 ? 21.611 -2.390 -29.433 1.00 87.94 100 PHE A CA 1
ATOM 795 C C . PHE A 1 100 ? 20.920 -2.199 -30.790 1.00 87.94 100 PHE A C 1
ATOM 797 O O . PHE A 1 100 ? 21.396 -2.712 -31.804 1.00 87.94 100 PHE A O 1
ATOM 804 N N . PHE A 1 101 ? 19.833 -1.420 -30.835 1.00 86.56 101 PHE A N 1
ATOM 805 C CA . PHE A 1 101 ? 19.141 -1.111 -32.088 1.00 86.56 101 PHE A CA 1
ATOM 806 C C . PHE A 1 101 ? 20.004 -0.277 -33.042 1.00 86.56 101 PHE A C 1
ATOM 808 O O . PHE A 1 101 ? 20.006 -0.558 -34.241 1.00 86.56 101 PHE A O 1
ATOM 815 N N . THR A 1 102 ? 20.769 0.701 -32.542 1.00 85.25 102 THR A N 1
ATOM 816 C CA . THR A 1 102 ? 21.700 1.474 -33.386 1.00 85.25 102 THR A CA 1
ATOM 817 C C . THR A 1 102 ? 22.858 0.612 -33.893 1.00 85.25 102 THR A C 1
ATOM 819 O O . THR A 1 102 ? 23.245 0.739 -35.054 1.00 85.25 102 THR A O 1
ATOM 822 N N . GLY A 1 103 ? 23.367 -0.320 -33.080 1.00 85.56 103 GLY A N 1
ATOM 823 C CA . GLY A 1 103 ? 24.379 -1.294 -33.496 1.00 85.56 103 GLY A CA 1
ATOM 824 C C . GLY A 1 103 ? 23.888 -2.243 -34.596 1.00 85.56 103 GLY A C 1
ATOM 825 O O . GLY A 1 103 ? 24.603 -2.477 -35.570 1.00 85.56 103 GLY A O 1
ATOM 826 N N . ILE A 1 104 ? 22.649 -2.741 -34.487 1.00 83.69 104 ILE A N 1
ATOM 827 C CA . ILE A 1 104 ? 22.010 -3.547 -35.542 1.00 83.69 104 ILE A CA 1
ATOM 828 C C . ILE A 1 104 ? 21.870 -2.739 -36.831 1.00 83.69 104 ILE A C 1
ATOM 830 O O . ILE A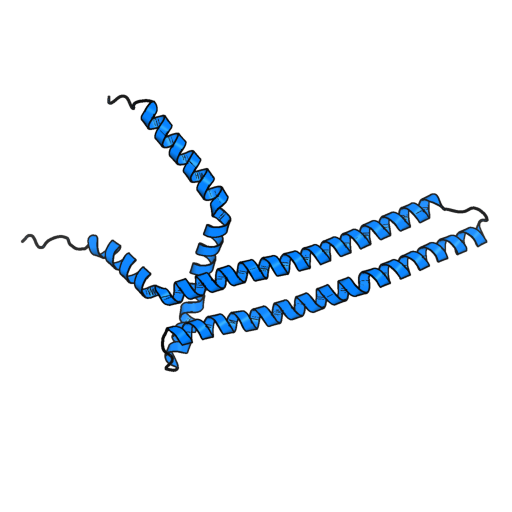 1 104 ? 22.190 -3.248 -37.905 1.00 83.69 104 ILE A O 1
ATOM 834 N N . GLN A 1 105 ? 21.414 -1.489 -36.733 1.00 81.69 105 GLN A N 1
ATOM 835 C CA . GLN A 1 105 ? 21.255 -0.621 -37.894 1.00 81.69 105 GLN A CA 1
ATOM 836 C C . GLN A 1 105 ? 22.588 -0.434 -38.636 1.00 81.69 105 GLN A C 1
ATOM 838 O O . GLN A 1 105 ? 22.658 -0.694 -39.836 1.00 81.69 105 GLN A O 1
ATOM 843 N N . ALA A 1 106 ? 23.662 -0.099 -37.914 1.00 82.31 106 ALA A N 1
ATOM 844 C CA . ALA A 1 106 ? 24.993 0.072 -38.495 1.00 82.31 106 ALA A CA 1
ATOM 845 C C . ALA A 1 106 ? 25.558 -1.228 -39.104 1.00 82.31 106 ALA A C 1
ATOM 847 O O . ALA A 1 106 ? 26.266 -1.187 -40.112 1.00 82.31 106 ALA A O 1
ATOM 848 N N . TRP A 1 107 ? 25.252 -2.392 -38.517 1.00 82.12 107 TRP A N 1
ATOM 849 C CA . TRP A 1 107 ? 25.673 -3.692 -39.052 1.00 82.12 107 TRP A CA 1
ATOM 850 C C . TRP A 1 107 ? 24.977 -4.024 -40.378 1.00 82.12 107 TRP A C 1
ATOM 852 O O . TRP A 1 107 ? 25.631 -4.474 -41.319 1.00 82.12 107 TRP A O 1
ATOM 862 N N . ILE A 1 108 ? 23.671 -3.758 -40.481 1.00 79.12 108 ILE A N 1
ATOM 863 C CA . ILE A 1 108 ? 22.908 -4.037 -41.703 1.00 79.12 108 ILE A CA 1
ATOM 864 C C . ILE A 1 108 ? 23.281 -3.060 -42.826 1.00 79.12 108 ILE A C 1
ATOM 866 O O . ILE A 1 108 ? 23.452 -3.488 -43.969 1.00 79.12 108 ILE A O 1
ATOM 870 N N . GLU A 1 109 ? 23.484 -1.779 -42.504 1.00 78.31 109 GLU A N 1
ATOM 871 C CA . GLU A 1 109 ? 23.942 -0.766 -43.465 1.00 78.31 109 GLU A CA 1
ATOM 872 C C . GLU A 1 109 ? 25.304 -1.131 -44.082 1.00 78.31 109 GLU A C 1
ATOM 874 O O . GLU A 1 109 ? 25.469 -1.028 -45.298 1.00 78.31 109 GLU A O 1
ATOM 879 N N . ASN A 1 110 ? 26.252 -1.643 -43.285 1.00 80.06 110 ASN A N 1
ATOM 880 C CA . ASN A 1 110 ? 27.570 -2.069 -43.778 1.00 80.06 110 ASN A CA 1
ATOM 881 C C . ASN A 1 110 ? 27.530 -3.318 -44.679 1.00 80.06 110 ASN A C 1
ATOM 883 O O . ASN A 1 110 ? 28.402 -3.477 -45.531 1.00 80.06 110 ASN A O 1
ATOM 887 N N . LEU A 1 111 ? 26.556 -4.215 -44.494 1.00 76.62 111 LEU A N 1
ATOM 888 C CA . LEU A 1 111 ? 26.453 -5.466 -45.257 1.00 76.62 111 LEU A CA 1
ATOM 889 C C . LEU A 1 111 ? 25.645 -5.326 -46.552 1.00 76.62 111 LEU A C 1
ATOM 891 O O . LEU A 1 111 ? 25.994 -5.952 -47.551 1.00 76.62 111 LEU A O 1
ATOM 895 N N . PHE A 1 112 ? 24.564 -4.541 -46.535 1.00 69.19 112 PHE A N 1
ATOM 896 C CA . PHE A 1 112 ? 23.598 -4.486 -47.637 1.00 69.19 112 PHE A CA 1
ATOM 897 C C . PHE A 1 112 ? 23.554 -3.138 -48.370 1.00 6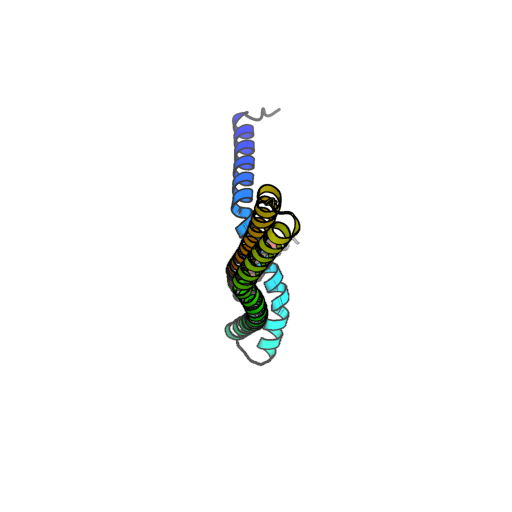9.19 112 PHE A C 1
ATOM 899 O O . PHE A 1 112 ? 22.929 -3.062 -49.425 1.00 69.19 112 PHE A O 1
ATOM 906 N N . GLY A 1 113 ? 24.194 -2.079 -47.856 1.00 64.12 113 GLY A N 1
ATOM 907 C CA . GLY A 1 113 ? 24.233 -0.754 -48.496 1.00 64.12 113 GLY A CA 1
ATOM 908 C C . GLY A 1 113 ? 22.881 -0.025 -48.591 1.00 64.12 113 GLY A C 1
ATOM 909 O O . GLY A 1 113 ? 22.826 1.089 -49.105 1.00 64.12 113 GLY A O 1
ATOM 910 N N . PHE A 1 114 ? 21.802 -0.631 -48.086 1.00 60.06 114 PHE A N 1
ATOM 911 C CA . PHE A 1 114 ? 20.454 -0.074 -47.975 1.00 60.06 114 PHE A CA 1
ATOM 912 C C . PHE A 1 114 ? 20.012 -0.116 -46.511 1.00 60.06 114 PHE A C 1
ATOM 914 O O . PHE A 1 114 ? 20.200 -1.132 -45.836 1.00 60.06 114 PHE A O 1
ATOM 921 N N . SER A 1 115 ? 19.416 0.971 -46.017 1.00 60.47 115 SER A N 1
ATOM 922 C CA . SER A 1 115 ? 18.980 1.066 -44.626 1.00 60.47 115 SER A CA 1
ATOM 923 C C . SER A 1 115 ? 17.623 0.361 -44.420 1.00 60.47 115 SER A C 1
ATOM 925 O O . SER A 1 115 ? 16.642 0.660 -45.108 1.00 60.47 115 SER A O 1
ATOM 927 N N . PRO A 1 116 ? 17.492 -0.572 -43.460 1.00 62.62 116 PRO A N 1
ATOM 928 C CA . PRO A 1 116 ? 16.199 -1.093 -43.021 1.00 62.62 116 PRO A CA 1
ATOM 929 C C . PRO A 1 116 ? 15.608 -0.142 -41.974 1.00 62.62 116 PRO A C 1
ATOM 931 O O . PRO A 1 116 ? 15.308 -0.530 -40.847 1.00 62.62 116 PRO A O 1
ATOM 934 N N . GLU A 1 117 ? 15.472 1.138 -42.316 1.00 67.88 117 GLU A N 1
ATOM 935 C CA . GLU A 1 117 ? 15.064 2.168 -41.355 1.00 67.88 117 GLU A CA 1
ATOM 936 C C . GLU A 1 117 ? 13.680 1.874 -40.769 1.00 67.88 117 GLU A C 1
ATOM 938 O O . GLU A 1 117 ? 13.506 1.851 -39.554 1.00 67.88 117 GLU A O 1
ATOM 943 N N . GLN A 1 118 ? 12.686 1.567 -41.605 1.00 69.94 118 GLN A N 1
ATOM 944 C CA . GLN A 1 118 ? 11.294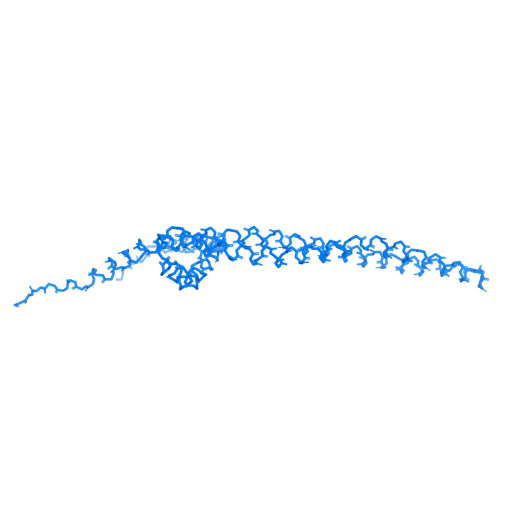 1.517 -41.142 1.00 69.94 118 GLN A CA 1
ATOM 945 C C . GLN A 1 118 ? 10.994 0.353 -40.181 1.00 69.94 118 GLN A C 1
ATOM 947 O O . GLN A 1 118 ? 10.246 0.538 -39.222 1.00 69.94 118 GLN A O 1
ATOM 952 N N . GLN A 1 119 ? 11.585 -0.831 -40.383 1.00 71.12 119 GLN A N 1
ATOM 953 C CA . GLN A 1 119 ? 11.369 -1.970 -39.478 1.00 71.12 119 GLN A CA 1
ATOM 954 C C . GLN A 1 119 ? 12.106 -1.799 -38.148 1.00 71.12 119 GLN A C 1
ATOM 956 O O . GLN A 1 119 ? 11.536 -2.083 -37.097 1.00 71.12 119 GLN A O 1
ATOM 961 N N . ILE A 1 120 ? 13.346 -1.305 -38.172 1.00 79.25 120 ILE A N 1
ATOM 962 C CA . ILE A 1 120 ? 14.130 -1.092 -36.948 1.00 79.25 120 ILE A CA 1
ATOM 963 C C . ILE A 1 120 ? 13.519 0.041 -36.118 1.00 79.25 120 ILE A C 1
ATOM 965 O O . ILE A 1 120 ? 13.423 -0.082 -34.898 1.00 79.25 120 ILE A O 1
ATOM 969 N N . ILE A 1 121 ? 13.034 1.105 -36.765 1.00 80.19 121 ILE A N 1
ATOM 970 C CA . ILE A 1 121 ? 12.336 2.209 -36.094 1.00 80.19 121 ILE A CA 1
ATOM 971 C C . ILE A 1 121 ? 11.042 1.714 -35.435 1.00 80.19 121 ILE A C 1
ATOM 973 O O . ILE A 1 121 ? 10.825 1.999 -34.257 1.00 80.19 121 ILE A O 1
ATOM 977 N N . ALA A 1 122 ? 10.227 0.914 -36.135 1.00 83.94 122 ALA A N 1
ATOM 978 C CA . ALA A 1 122 ? 9.006 0.340 -35.564 1.00 83.94 122 ALA A CA 1
ATOM 979 C C . ALA A 1 122 ? 9.297 -0.581 -34.361 1.00 83.94 122 ALA A C 1
ATOM 981 O O . ALA A 1 122 ? 8.595 -0.528 -33.350 1.00 83.94 122 ALA A O 1
ATOM 982 N N . LEU A 1 123 ? 10.366 -1.385 -34.427 1.00 84.75 123 LEU A N 1
ATOM 983 C CA . LEU A 1 123 ? 10.801 -2.237 -33.315 1.00 84.75 123 LEU A CA 1
ATOM 984 C C . LEU A 1 123 ? 11.344 -1.423 -32.132 1.00 84.75 123 LEU A C 1
ATOM 986 O O . LEU A 1 123 ? 11.019 -1.730 -30.984 1.00 84.75 123 LEU A O 1
ATOM 990 N N . LYS A 1 124 ? 12.117 -0.361 -32.393 1.00 86.75 124 LYS A N 1
ATOM 991 C CA . LYS A 1 124 ? 12.606 0.568 -31.364 1.00 86.75 124 LYS A CA 1
ATOM 992 C C . LYS A 1 124 ? 11.439 1.253 -30.651 1.00 86.75 124 LYS A C 1
ATOM 994 O O . LYS A 1 124 ? 11.436 1.350 -29.424 1.00 86.75 124 LYS A O 1
ATOM 999 N N . GLU A 1 125 ? 10.428 1.690 -31.397 1.00 87.81 125 GLU A N 1
ATOM 1000 C CA . GLU A 1 125 ? 9.223 2.310 -30.845 1.00 87.81 125 GLU A CA 1
ATOM 1001 C C . GLU A 1 125 ? 8.393 1.314 -30.022 1.00 87.81 125 GLU A C 1
ATOM 1003 O O . GLU A 1 125 ? 7.986 1.626 -28.903 1.00 87.81 125 GLU A O 1
ATOM 1008 N N . GLN A 1 126 ? 8.217 0.080 -30.503 1.00 88.44 126 GLN A N 1
ATOM 1009 C CA . GLN A 1 126 ? 7.528 -0.973 -29.755 1.00 88.44 126 GLN A CA 1
ATOM 1010 C C . GLN A 1 126 ? 8.271 -1.349 -28.462 1.00 88.44 126 GLN A C 1
ATOM 1012 O O . GLN A 1 126 ? 7.641 -1.509 -27.409 1.00 88.44 126 GLN A O 1
ATOM 1017 N N . ALA A 1 127 ? 9.603 -1.431 -28.504 1.00 88.12 127 ALA A N 1
ATOM 1018 C CA . ALA A 1 127 ? 10.434 -1.652 -27.325 1.00 88.12 127 ALA A CA 1
ATOM 1019 C C . ALA A 1 127 ? 10.290 -0.498 -26.320 1.00 88.12 127 ALA A C 1
ATOM 1021 O O . ALA A 1 127 ? 10.012 -0.740 -25.145 1.00 88.12 127 ALA A O 1
ATOM 1022 N N . LYS A 1 128 ? 10.370 0.758 -26.779 1.00 89.50 128 LYS A N 1
ATOM 1023 C CA . LYS A 1 128 ? 10.170 1.948 -25.936 1.00 89.50 128 LYS A CA 1
ATOM 1024 C C . LYS A 1 128 ? 8.776 1.983 -25.307 1.00 89.50 128 LYS A C 1
ATOM 1026 O O . LYS A 1 128 ? 8.654 2.265 -24.115 1.00 89.50 128 LYS A O 1
ATOM 1031 N N . ASN A 1 129 ? 7.734 1.651 -26.066 1.00 91.25 129 ASN A N 1
ATOM 1032 C CA . ASN A 1 129 ? 6.361 1.582 -25.563 1.00 91.25 129 ASN A CA 1
ATOM 1033 C C . ASN A 1 129 ? 6.197 0.476 -24.511 1.00 91.25 129 ASN A C 1
ATOM 1035 O O . ASN A 1 129 ? 5.515 0.679 -23.506 1.00 91.25 129 ASN A O 1
ATOM 1039 N N . THR A 1 130 ? 6.870 -0.663 -24.689 1.00 90.88 130 THR A N 1
ATOM 1040 C CA . THR A 1 130 ? 6.872 -1.769 -23.718 1.00 90.88 130 THR A CA 1
ATOM 1041 C C . THR A 1 130 ? 7.575 -1.372 -22.420 1.00 90.88 130 THR A C 1
ATOM 1043 O O . THR A 1 130 ? 7.020 -1.573 -21.342 1.00 90.88 130 THR A O 1
ATOM 1046 N N . ILE A 1 131 ? 8.748 -0.737 -22.504 1.00 90.50 131 ILE A N 1
ATOM 1047 C CA . ILE A 1 131 ? 9.490 -0.220 -21.340 1.00 90.50 131 ILE A CA 1
ATOM 1048 C C . ILE A 1 131 ? 8.686 0.866 -20.617 1.00 90.50 131 ILE A C 1
ATOM 1050 O O . ILE A 1 131 ? 8.561 0.837 -19.396 1.00 90.50 131 ILE A O 1
ATOM 1054 N N . THR A 1 132 ? 8.080 1.795 -21.360 1.00 90.62 132 THR A N 1
ATOM 1055 C CA . THR A 1 132 ? 7.225 2.853 -20.794 1.00 90.62 132 THR A CA 1
ATOM 1056 C C . THR A 1 132 ? 6.002 2.262 -20.092 1.00 90.62 132 THR A C 1
ATOM 1058 O O . THR A 1 132 ? 5.628 2.697 -18.999 1.00 90.62 132 THR A O 1
ATOM 1061 N N . SER A 1 133 ? 5.402 1.225 -20.680 1.00 92.88 133 SER A N 1
ATOM 1062 C CA . SER A 1 133 ? 4.298 0.486 -20.064 1.00 92.88 133 SER A CA 1
ATOM 1063 C C . SER A 1 133 ? 4.758 -0.203 -18.782 1.00 92.88 133 SER A C 1
ATOM 1065 O O . SER A 1 133 ? 4.104 -0.055 -17.755 1.00 92.88 133 SER A O 1
ATOM 1067 N N . ALA A 1 134 ? 5.913 -0.876 -18.798 1.00 90.50 134 ALA A N 1
ATOM 1068 C CA . ALA A 1 134 ? 6.515 -1.480 -17.611 1.00 90.50 134 ALA A CA 1
ATOM 1069 C C . ALA A 1 134 ? 6.765 -0.441 -16.502 1.00 90.50 134 ALA A C 1
ATOM 1071 O O . ALA A 1 134 ? 6.366 -0.664 -15.361 1.00 90.50 134 ALA A O 1
ATOM 1072 N N . GLY A 1 135 ? 7.310 0.734 -16.835 1.00 90.94 135 GLY A N 1
ATOM 1073 C CA . GLY A 1 135 ? 7.482 1.848 -15.893 1.00 90.94 135 GLY A CA 1
ATOM 1074 C C . GLY A 1 135 ? 6.161 2.367 -15.319 1.00 90.94 135 GLY A C 1
ATOM 1075 O O . GLY A 1 135 ? 6.054 2.631 -14.119 1.00 90.94 135 GLY A O 1
ATOM 1076 N N . THR A 1 136 ? 5.119 2.437 -16.150 1.00 91.81 136 THR A N 1
ATOM 1077 C CA . THR A 1 136 ? 3.760 2.799 -15.720 1.00 91.81 136 THR A CA 1
ATOM 1078 C C . THR A 1 136 ? 3.171 1.745 -14.782 1.00 91.81 136 THR A C 1
ATOM 1080 O O . THR A 1 136 ? 2.580 2.102 -13.764 1.00 91.81 136 THR A O 1
ATOM 1083 N N . TYR A 1 137 ? 3.358 0.452 -15.063 1.00 91.75 137 TYR A N 1
ATOM 1084 C CA . TYR A 1 137 ? 2.939 -0.627 -14.165 1.00 91.75 137 TYR A CA 1
ATOM 1085 C C . TYR A 1 137 ? 3.668 -0.560 -12.825 1.00 91.75 137 TYR A C 1
ATOM 1087 O O . TYR A 1 137 ? 3.004 -0.598 -11.792 1.00 91.75 137 TYR A O 1
ATOM 1095 N N . LEU A 1 138 ? 4.992 -0.379 -12.817 1.00 92.38 138 LEU A N 1
ATOM 1096 C CA . LEU A 1 138 ? 5.763 -0.231 -11.579 1.00 92.38 138 LEU A CA 1
ATOM 1097 C C . LEU A 1 138 ? 5.314 1.000 -10.778 1.00 92.38 138 LEU A C 1
ATOM 1099 O O . LEU A 1 138 ? 5.091 0.908 -9.572 1.00 92.38 138 LEU A O 1
ATOM 1103 N N . THR A 1 139 ? 5.068 2.132 -11.440 1.00 91.00 139 THR A N 1
ATOM 1104 C CA . THR A 1 139 ? 4.545 3.344 -10.785 1.00 91.00 139 THR A CA 1
ATOM 1105 C C . THR A 1 139 ? 3.134 3.121 -10.230 1.00 91.00 139 THR A C 1
ATOM 1107 O O . THR A 1 139 ? 2.818 3.544 -9.116 1.00 91.00 139 THR A O 1
ATOM 1110 N N . ASN A 1 140 ? 2.279 2.399 -10.958 1.00 93.56 140 ASN A N 1
ATOM 1111 C CA . ASN A 1 140 ? 0.956 2.008 -10.477 1.00 93.56 140 ASN A CA 1
ATOM 1112 C C . ASN A 1 140 ? 1.035 1.036 -9.293 1.00 93.56 140 ASN A C 1
ATOM 1114 O O . ASN A 1 140 ? 0.200 1.127 -8.394 1.00 93.56 140 ASN A O 1
ATOM 1118 N N . MET A 1 141 ? 2.039 0.157 -9.239 1.00 92.75 141 MET A N 1
ATOM 1119 C CA . MET A 1 141 ? 2.295 -0.686 -8.070 1.00 92.75 141 MET A CA 1
ATOM 1120 C C . MET A 1 141 ? 2.677 0.166 -6.858 1.00 92.75 141 MET A C 1
ATOM 1122 O O . MET A 1 141 ? 2.066 -0.007 -5.807 1.00 92.75 141 MET A O 1
ATOM 1126 N N . VAL A 1 142 ? 3.585 1.141 -7.002 1.00 92.56 142 VAL A N 1
ATOM 1127 C CA . VAL A 1 142 ? 3.920 2.092 -5.919 1.00 92.56 142 VAL A CA 1
ATOM 1128 C C . VAL A 1 142 ? 2.667 2.819 -5.431 1.00 92.56 142 VAL A C 1
ATOM 1130 O O . VAL A 1 142 ? 2.385 2.850 -4.233 1.00 92.56 142 VAL A O 1
ATOM 1133 N N . LYS A 1 143 ? 1.854 3.348 -6.352 1.00 93.94 143 LYS A N 1
ATOM 1134 C CA . LYS A 1 143 ? 0.579 3.996 -6.014 1.00 93.94 143 LYS A CA 1
ATOM 1135 C C . LYS A 1 143 ? -0.380 3.037 -5.299 1.00 93.94 143 LYS A C 1
ATOM 1137 O O . LYS A 1 143 ? -1.064 3.440 -4.355 1.00 93.94 143 LYS A O 1
ATOM 1142 N N . GLY A 1 144 ? -0.422 1.776 -5.723 1.00 93.38 144 GLY A N 1
ATOM 1143 C CA . GLY A 1 144 ? -1.182 0.706 -5.085 1.00 93.38 144 GLY A CA 1
ATOM 1144 C C . GLY A 1 144 ? -0.730 0.449 -3.649 1.00 93.38 144 GLY A C 1
ATOM 1145 O O . GLY A 1 144 ? -1.574 0.397 -2.759 1.00 93.38 144 GLY A O 1
ATOM 1146 N N . LEU A 1 145 ? 0.582 0.387 -3.398 1.00 92.56 145 LEU A N 1
ATOM 1147 C CA . LEU A 1 145 ? 1.144 0.253 -2.051 1.00 92.56 145 LEU A CA 1
ATOM 1148 C C . LEU A 1 145 ? 0.785 1.448 -1.165 1.00 92.56 145 LEU A C 1
ATOM 1150 O O . LEU A 1 145 ? 0.330 1.248 -0.044 1.00 92.56 145 LEU A O 1
ATOM 1154 N N . VAL A 1 146 ? 0.910 2.680 -1.667 1.00 92.62 146 VAL A N 1
ATOM 1155 C CA . VAL A 1 146 ? 0.516 3.893 -0.924 1.00 92.62 146 VAL A CA 1
ATOM 1156 C C . VAL A 1 146 ? -0.973 3.860 -0.572 1.00 92.62 146 VAL A C 1
ATOM 1158 O O . VAL A 1 146 ? -1.358 4.120 0.568 1.00 92.62 146 VAL A O 1
ATOM 1161 N N . THR A 1 147 ? -1.818 3.482 -1.533 1.00 92.50 147 THR A N 1
ATOM 1162 C CA . THR A 1 147 ? -3.270 3.360 -1.330 1.00 92.50 147 THR A CA 1
ATOM 1163 C C . THR A 1 147 ? -3.602 2.258 -0.322 1.00 92.50 147 THR A C 1
ATOM 1165 O O . THR A 1 147 ? -4.480 2.433 0.526 1.00 92.50 147 THR A O 1
ATOM 1168 N N . PHE A 1 148 ? -2.885 1.135 -0.382 1.00 91.56 148 PHE A N 1
ATOM 1169 C CA . PHE A 1 148 ? -3.013 0.039 0.569 1.00 91.56 148 PHE A CA 1
ATOM 1170 C C . PHE A 1 148 ? -2.606 0.475 1.978 1.00 91.56 148 PHE A C 1
ATOM 1172 O O . PHE A 1 148 ? -3.373 0.245 2.905 1.00 91.56 148 PHE A O 1
ATOM 1179 N N . ILE A 1 149 ? -1.475 1.169 2.145 1.00 91.75 149 ILE A N 1
ATOM 1180 C CA . ILE A 1 149 ? -1.022 1.700 3.442 1.00 91.75 149 ILE A CA 1
ATOM 1181 C C . ILE A 1 149 ? -2.069 2.647 4.025 1.00 91.75 149 ILE A C 1
ATOM 1183 O O . ILE A 1 149 ? -2.447 2.496 5.184 1.00 91.75 149 ILE A O 1
ATOM 1187 N N . ALA A 1 150 ? -2.576 3.587 3.224 1.00 91.38 150 ALA A N 1
ATOM 1188 C CA . ALA A 1 150 ? -3.603 4.525 3.667 1.00 91.38 150 ALA A CA 1
ATOM 1189 C C . ALA A 1 150 ? -4.890 3.798 4.102 1.00 91.38 150 ALA A C 1
ATOM 1191 O O . ALA A 1 150 ? -5.441 4.073 5.169 1.00 91.38 150 ALA A O 1
ATOM 1192 N N . SER A 1 151 ? -5.338 2.822 3.307 1.00 89.94 151 SER A N 1
ATOM 1193 C CA . SER A 1 151 ? -6.530 2.020 3.612 1.00 89.94 151 SER A CA 1
ATOM 1194 C C . SER A 1 151 ? -6.329 1.161 4.861 1.00 89.94 151 SER A C 1
ATOM 1196 O O . SER A 1 151 ? -7.204 1.094 5.723 1.00 89.94 151 SER A O 1
ATOM 1198 N N . PHE A 1 152 ? -5.164 0.531 4.993 1.00 90.50 152 PHE A N 1
ATOM 1199 C CA . PHE A 1 152 ? -4.822 -0.310 6.131 1.00 90.50 152 PHE A CA 1
ATOM 1200 C C . PHE A 1 152 ? -4.694 0.509 7.416 1.00 90.50 152 PHE A C 1
ATOM 1202 O O . PHE A 1 152 ? -5.220 0.102 8.446 1.00 90.50 152 PHE A O 1
ATOM 1209 N N . ALA A 1 153 ? -4.088 1.697 7.360 1.00 90.81 153 ALA A N 1
ATOM 1210 C CA . ALA A 1 153 ? -4.033 2.617 8.492 1.00 90.81 153 ALA A CA 1
ATOM 1211 C C . ALA A 1 153 ? -5.442 2.966 9.000 1.00 90.81 153 ALA A C 1
ATOM 1213 O O . ALA A 1 153 ? -5.694 2.910 10.203 1.00 90.81 153 ALA A O 1
ATOM 1214 N N . MET A 1 154 ? -6.387 3.232 8.091 1.00 92.00 154 MET A N 1
ATOM 1215 C CA . MET A 1 154 ? -7.787 3.466 8.454 1.00 92.00 154 MET A CA 1
ATOM 1216 C C . MET A 1 154 ? -8.416 2.242 9.141 1.00 92.00 154 MET A C 1
ATOM 1218 O O . MET A 1 154 ? -9.059 2.376 10.184 1.00 92.00 154 MET A O 1
ATOM 1222 N N . VAL A 1 155 ? -8.193 1.037 8.599 1.00 92.25 155 VAL A N 1
ATOM 1223 C CA . VAL A 1 155 ? -8.645 -0.223 9.216 1.00 92.25 155 VAL A CA 1
ATOM 1224 C C . VAL A 1 155 ? -8.064 -0.389 10.617 1.00 92.25 155 VAL A C 1
ATOM 1226 O O . VAL A 1 155 ? -8.794 -0.778 11.526 1.00 92.25 155 VAL A O 1
ATOM 1229 N N . LEU A 1 156 ? -6.783 -0.086 10.824 1.00 89.56 156 LEU A N 1
ATOM 1230 C CA . LEU A 1 156 ? -6.136 -0.204 12.129 1.00 89.56 156 LEU A CA 1
ATOM 1231 C C . LEU A 1 156 ? -6.717 0.756 13.161 1.00 89.56 156 LEU A C 1
ATOM 1233 O O . LEU A 1 156 ? -6.980 0.339 14.288 1.00 89.56 156 LEU A O 1
ATOM 1237 N N . VAL A 1 157 ? -6.962 2.012 12.782 1.00 90.38 157 VAL A N 1
ATOM 1238 C CA . VAL A 1 157 ? -7.604 2.995 13.668 1.00 90.38 157 VAL A CA 1
ATOM 1239 C C . VAL A 1 157 ? -8.995 2.512 14.085 1.00 90.38 157 VAL A C 1
ATOM 1241 O O . VAL A 1 157 ? -9.331 2.542 15.270 1.00 90.38 157 VAL A O 1
ATOM 1244 N N . LEU A 1 158 ? -9.790 2.000 13.139 1.00 89.44 158 LEU A N 1
ATOM 1245 C CA . LEU A 1 158 ? -11.107 1.434 13.442 1.00 89.44 158 LEU A CA 1
ATOM 1246 C C . LEU A 1 158 ? -11.005 0.175 14.311 1.00 89.44 158 LEU A C 1
ATOM 1248 O O . LEU A 1 158 ? -11.773 0.018 15.254 1.00 89.44 158 LEU A O 1
ATOM 1252 N N . THR A 1 159 ? -10.030 -0.693 14.044 1.00 88.44 159 THR A N 1
ATOM 1253 C CA . THR A 1 159 ? -9.772 -1.913 14.825 1.00 88.44 159 THR A CA 1
ATOM 1254 C C . THR A 1 159 ? -9.439 -1.564 16.274 1.00 88.44 159 THR A C 1
ATOM 1256 O O . THR A 1 159 ? -10.017 -2.134 17.198 1.00 88.44 159 THR A O 1
ATOM 1259 N N . PHE A 1 160 ? -8.564 -0.577 16.485 1.00 86.25 160 PHE A N 1
ATOM 1260 C CA . PHE A 1 160 ? -8.248 -0.044 17.807 1.00 86.25 160 PHE A CA 1
ATOM 1261 C C . PHE A 1 160 ? -9.505 0.477 18.515 1.00 86.25 160 PHE A C 1
ATOM 1263 O O . PHE A 1 160 ? -9.752 0.124 19.669 1.00 86.25 160 PHE A O 1
ATOM 1270 N N . LEU A 1 161 ? -10.333 1.265 17.818 1.00 86.56 161 LEU A N 1
ATOM 1271 C CA . LEU A 1 161 ? -11.583 1.794 18.368 1.00 86.56 161 LEU A CA 1
ATOM 1272 C C . LEU A 1 161 ? -12.555 0.672 18.756 1.00 86.56 161 LEU A C 1
ATOM 1274 O O . LEU A 1 161 ? -13.147 0.743 19.835 1.00 86.56 161 LEU A O 1
ATOM 1278 N N . PHE A 1 162 ? -12.688 -0.362 17.919 1.00 84.38 162 PHE A N 1
ATOM 1279 C CA . PHE A 1 162 ? -13.547 -1.519 18.170 1.00 84.38 162 PHE A CA 1
ATOM 1280 C C . PHE A 1 162 ? -13.106 -2.327 19.391 1.00 84.38 162 PHE A C 1
ATOM 1282 O O . PHE A 1 162 ? -13.954 -2.675 20.213 1.00 84.38 162 PHE A O 1
ATOM 1289 N N . ILE A 1 163 ? -11.804 -2.591 19.549 1.00 83.38 163 ILE A N 1
ATOM 1290 C CA . ILE A 1 163 ? -11.283 -3.311 20.722 1.00 83.38 163 ILE A CA 1
ATOM 1291 C C . ILE A 1 163 ? -11.463 -2.461 21.987 1.00 83.38 163 ILE A C 1
ATOM 1293 O O . ILE A 1 163 ? -11.970 -2.956 22.993 1.00 83.38 163 ILE A O 1
ATOM 1297 N N . LEU A 1 164 ? -11.131 -1.165 21.925 1.00 80.75 164 LEU A N 1
ATOM 1298 C CA . LEU A 1 164 ? -11.232 -0.245 23.063 1.00 80.75 164 LEU A CA 1
ATOM 1299 C C . LEU A 1 164 ? -12.673 -0.101 23.581 1.00 80.75 164 LEU A C 1
ATOM 1301 O O . LEU A 1 164 ? -12.899 -0.013 24.786 1.00 80.75 164 LEU A O 1
ATOM 1305 N N . HIS A 1 165 ? -13.652 -0.067 22.675 1.00 77.69 165 HIS A N 1
ATOM 1306 C CA . HIS A 1 165 ? -15.062 0.152 23.006 1.00 77.69 165 HIS A CA 1
ATOM 1307 C C . HIS A 1 165 ? -15.899 -1.126 23.087 1.00 77.69 165 HIS A C 1
ATOM 1309 O O . HIS A 1 165 ? -17.120 -1.034 23.240 1.00 77.69 165 HIS A O 1
ATOM 1315 N N . ARG A 1 166 ? -15.268 -2.305 23.037 1.00 72.12 166 ARG A N 1
ATOM 1316 C CA . ARG A 1 166 ? -15.934 -3.614 23.046 1.00 72.12 166 ARG A CA 1
ATOM 1317 C C . ARG A 1 166 ? -17.031 -3.735 24.111 1.00 72.12 166 ARG A C 1
ATOM 1319 O O . ARG A 1 166 ? -18.131 -4.178 23.797 1.00 72.12 166 ARG A O 1
ATOM 1326 N N . GLU A 1 167 ? -16.786 -3.257 25.331 1.00 65.31 167 GLU A N 1
ATOM 1327 C CA . GLU A 1 167 ? -17.765 -3.324 26.428 1.00 65.31 167 GLU A CA 1
ATOM 1328 C C . GLU A 1 167 ? -19.027 -2.494 26.200 1.00 65.31 167 GLU A C 1
ATOM 1330 O O . GLU A 1 167 ? -20.110 -2.887 26.627 1.00 65.31 167 GLU A O 1
ATOM 1335 N N . LYS A 1 168 ? -18.924 -1.344 25.521 1.00 65.94 168 LYS A N 1
ATOM 1336 C CA . LYS A 1 168 ? -20.109 -0.534 25.205 1.00 65.94 168 LYS A CA 1
ATOM 1337 C C . LYS A 1 168 ? -20.995 -1.264 24.199 1.00 65.94 168 LYS A C 1
ATOM 1339 O O . LYS A 1 168 ? -22.214 -1.240 24.344 1.00 65.94 168 LYS A O 1
ATOM 1344 N N . TYR A 1 169 ? -20.387 -1.932 23.217 1.00 67.31 169 TYR A N 1
ATOM 1345 C CA . TYR A 1 169 ? -21.116 -2.731 22.233 1.00 67.31 169 TYR A CA 1
ATOM 1346 C C . TYR A 1 169 ? -21.757 -3.963 22.875 1.00 67.31 169 TYR A C 1
ATOM 1348 O O . TYR A 1 169 ? -22.929 -4.232 22.622 1.00 67.31 169 TYR A O 1
ATOM 1356 N N . GLU A 1 170 ? -21.037 -4.664 23.756 1.00 66.25 170 GLU A N 1
ATOM 1357 C CA . GLU A 1 170 ? -21.585 -5.798 24.506 1.00 66.25 170 GLU A CA 1
ATOM 1358 C C . GLU A 1 170 ? -22.746 -5.355 25.405 1.00 66.25 170 GLU A C 1
ATOM 1360 O O . GLU A 1 170 ? -23.828 -5.928 25.312 1.00 66.25 170 GLU A O 1
ATOM 1365 N N . ASN A 1 171 ? -22.601 -4.279 26.184 1.00 66.38 171 ASN A N 1
ATOM 1366 C CA . ASN A 1 171 ? -23.678 -3.760 27.037 1.00 66.38 171 ASN A CA 1
ATOM 1367 C C . ASN A 1 171 ? -24.902 -3.278 26.239 1.00 66.38 171 ASN A C 1
ATOM 1369 O O . ASN A 1 171 ? -26.038 -3.462 26.678 1.00 66.38 171 ASN A O 1
ATOM 1373 N N . PHE A 1 172 ? -24.698 -2.699 25.053 1.00 67.00 172 PHE A N 1
ATOM 1374 C CA . PHE A 1 172 ? -25.787 -2.305 24.158 1.00 67.00 172 PHE A CA 1
ATOM 1375 C C . PHE A 1 172 ? -26.542 -3.520 23.597 1.00 67.00 172 PHE A C 1
ATOM 1377 O O . PHE A 1 172 ? -27.775 -3.545 23.611 1.00 67.00 172 PHE A O 1
ATOM 1384 N N . LEU A 1 173 ? -25.818 -4.557 23.164 1.0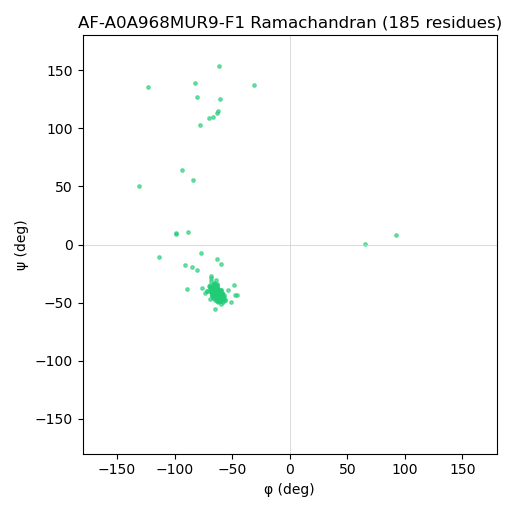0 66.88 173 LEU A N 1
ATOM 1385 C CA . LEU A 1 173 ? -26.410 -5.816 22.704 1.00 66.88 173 LEU A CA 1
ATOM 1386 C C . LEU A 1 173 ? -27.118 -6.556 23.847 1.00 66.88 173 LEU A C 1
ATOM 1388 O O . LEU A 1 173 ? -28.230 -7.050 23.660 1.00 66.88 173 LEU A O 1
ATOM 1392 N N . PHE A 1 174 ? -26.531 -6.573 25.047 1.00 64.44 174 PHE A N 1
ATOM 1393 C CA . PHE A 1 174 ? -27.158 -7.141 26.240 1.00 64.44 174 PHE A CA 1
ATOM 1394 C C . PHE A 1 174 ? -28.422 -6.379 26.642 1.00 64.44 174 PHE A C 1
ATOM 1396 O O . PHE A 1 174 ? -29.389 -7.022 27.034 1.00 64.44 174 PHE A O 1
ATOM 1403 N N . CYS A 1 175 ? -28.478 -5.053 26.486 1.00 64.88 175 CYS A N 1
ATOM 1404 C CA . CYS A 1 175 ? -29.709 -4.285 26.691 1.00 64.88 175 CYS A CA 1
ATOM 1405 C C . CYS A 1 175 ? -30.802 -4.705 25.691 1.00 64.88 175 CYS A C 1
ATOM 1407 O O . CYS A 1 175 ? -31.917 -5.040 26.090 1.00 64.88 175 CYS A O 1
ATOM 1409 N N . PHE A 1 176 ? -30.466 -4.808 24.400 1.00 62.72 176 PHE A N 1
ATOM 1410 C CA . PHE A 1 176 ? -31.407 -5.260 23.369 1.00 62.72 176 PHE A CA 1
ATOM 1411 C C . PHE A 1 176 ? -31.928 -6.683 23.614 1.00 62.72 176 PHE A C 1
ATOM 1413 O O . PHE A 1 176 ? -33.118 -6.939 23.448 1.00 62.72 176 PHE A O 1
ATOM 1420 N N . ILE A 1 177 ? -31.069 -7.608 24.045 1.00 65.25 177 ILE A N 1
ATOM 1421 C CA . ILE A 1 177 ? -31.456 -9.002 24.308 1.00 65.25 177 ILE A CA 1
ATOM 1422 C C . ILE A 1 177 ? -32.228 -9.129 25.634 1.00 65.25 177 ILE A C 1
ATOM 1424 O O . ILE A 1 177 ? -33.204 -9.878 25.711 1.00 65.25 177 ILE A O 1
ATOM 1428 N N . ARG A 1 178 ? -31.856 -8.367 26.671 1.00 59.00 178 ARG A N 1
ATOM 1429 C CA . ARG A 1 178 ? -32.492 -8.415 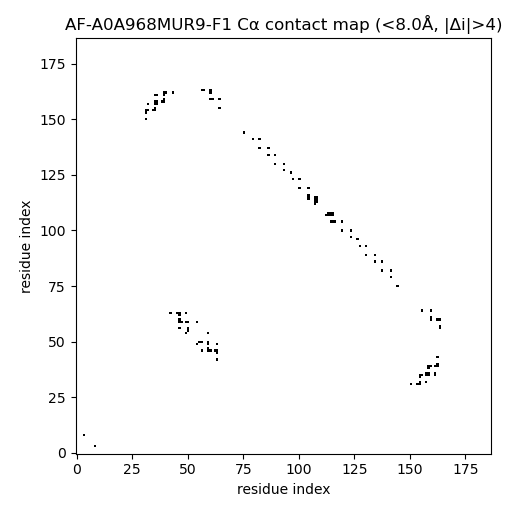27.999 1.00 59.00 178 ARG A CA 1
ATOM 1430 C C . ARG A 1 178 ? -33.929 -7.885 27.997 1.00 59.00 178 ARG A C 1
ATOM 1432 O O . ARG A 1 178 ? -34.739 -8.399 28.761 1.00 59.00 178 ARG A O 1
ATOM 1439 N N . THR A 1 179 ? -34.295 -6.980 27.084 1.00 56.75 179 THR A N 1
ATOM 1440 C CA . THR A 1 179 ? -35.698 -6.525 26.927 1.00 56.75 179 THR A CA 1
ATOM 1441 C C . THR A 1 179 ? -36.683 -7.631 26.510 1.00 56.75 179 THR A C 1
ATOM 1443 O O . THR A 1 179 ? -37.892 -7.435 26.612 1.00 56.75 179 THR A O 1
ATOM 1446 N N . ARG A 1 180 ? -36.212 -8.815 26.081 1.00 54.31 180 ARG A N 1
ATOM 1447 C CA . ARG A 1 180 ? -37.076 -9.967 25.750 1.00 54.31 180 ARG A CA 1
ATOM 1448 C C . ARG A 1 180 ? -37.336 -10.913 26.934 1.00 54.31 180 ARG A C 1
ATOM 1450 O O . ARG A 1 180 ? -38.293 -11.680 26.878 1.00 54.31 180 ARG A O 1
ATOM 1457 N N . ASN A 1 181 ? -36.526 -10.857 27.995 1.00 52.38 181 ASN A N 1
ATOM 1458 C CA . ASN A 1 181 ? -36.612 -11.787 29.131 1.00 52.38 181 ASN A CA 1
ATOM 1459 C C . ASN A 1 181 ? -37.365 -11.244 30.355 1.00 52.38 181 ASN A C 1
ATOM 1461 O O . ASN A 1 181 ? -37.415 -11.916 31.379 1.00 52.38 181 ASN A O 1
ATOM 1465 N N . GLU A 1 182 ? -38.037 -10.098 30.249 1.00 54.94 182 GLU A N 1
ATOM 1466 C CA . GLU A 1 182 ? -39.033 -9.673 31.241 1.00 54.94 182 GLU A CA 1
ATOM 1467 C C . GLU A 1 182 ? -40.440 -10.113 30.807 1.00 54.94 182 GLU A C 1
ATOM 1469 O O . GLU A 1 182 ? -41.339 -9.311 30.547 1.00 54.94 182 GLU A O 1
ATOM 1474 N N . LYS A 1 183 ? -40.657 -11.435 30.735 1.00 47.41 183 LYS A N 1
ATOM 1475 C CA . LYS A 1 183 ? -42.011 -11.971 30.921 1.00 47.41 183 LYS A CA 1
ATOM 1476 C C . LYS A 1 183 ? -42.303 -11.975 32.421 1.00 47.41 183 LYS A C 1
ATOM 1478 O O . LYS A 1 183 ? -41.791 -12.793 33.173 1.00 47.41 183 LYS A O 1
ATOM 1483 N N . LYS A 1 184 ? -43.097 -10.972 32.783 1.00 49.88 184 LYS A N 1
ATOM 1484 C CA . LYS A 1 184 ? -43.720 -10.644 34.068 1.00 49.88 184 LYS A CA 1
ATOM 1485 C C . LYS A 1 184 ? -44.060 -11.872 34.942 1.00 49.88 184 LYS A C 1
ATOM 1487 O O . LYS A 1 184 ? -44.622 -12.831 34.406 1.00 49.88 184 LYS A O 1
ATOM 1492 N N . PRO A 1 185 ? -43.800 -11.828 36.265 1.00 55.16 185 PRO A N 1
ATOM 1493 C CA . PRO A 1 185 ? -44.335 -12.812 37.197 1.00 55.16 185 PRO A CA 1
ATOM 1494 C C . PRO A 1 185 ? -45.844 -12.585 37.320 1.00 55.16 185 PRO A C 1
ATOM 1496 O O . PRO A 1 185 ? -46.284 -11.582 37.878 1.00 55.16 185 PRO A O 1
ATOM 1499 N N . ASN A 1 186 ? -46.625 -13.502 36.754 1.00 53.69 186 ASN A N 1
ATOM 1500 C CA . ASN A 1 186 ? -48.084 -13.446 36.770 1.00 53.69 186 ASN A CA 1
ATOM 1501 C C . ASN A 1 186 ? -48.691 -14.781 37.220 1.00 53.69 186 ASN A C 1
ATOM 1503 O O . ASN A 1 186 ? -49.555 -15.292 36.516 1.00 53.69 186 ASN A O 1
ATOM 1507 N N . TRP A 1 187 ? -48.234 -15.334 38.341 1.00 60.50 187 TRP A N 1
ATOM 1508 C CA . TRP A 1 187 ? -49.032 -16.061 39.340 1.00 60.50 187 TRP A CA 1
ATOM 1509 C C . TRP A 1 187 ? -48.126 -16.460 40.505 1.00 60.50 187 TRP A C 1
ATOM 1511 O O . TRP A 1 187 ? -46.976 -16.874 40.238 1.00 60.50 187 TRP A O 1
#

Solvent-accessible surface area (backbone atoms only — not comparable to full-atom values): 10274 Å² total; per-residue (Å²): 132,86,76,77,54,67,65,61,57,50,52,53,52,51,49,53,53,53,50,52,52,50,47,62,73,40,41,66,61,52,49,43,52,54,52,13,51,52,50,23,61,68,42,46,64,56,22,52,56,42,32,72,73,74,41,58,71,66,63,18,47,51,50,50,54,48,52,53,49,53,56,50,49,54,54,52,50,55,53,50,52,56,52,49,56,53,59,67,45,47,62,57,53,50,53,53,50,53,54,49,54,52,51,51,50,55,53,45,33,74,75,65,78,53,77,70,56,71,63,51,50,52,50,51,50,52,50,50,52,48,52,52,48,51,52,50,51,54,50,50,47,53,52,47,51,53,51,47,50,57,52,48,53,54,27,50,55,47,16,51,51,49,57,75,44,42,65,60,54,51,53,51,52,50,52,64,56,52,72,71,71,75,74,71,91,85,128